Protein AF-A0A227P574-F1 (afdb_monomer)

Mean predicted aligned error: 9.05 Å

Radius of gyration: 17.49 Å; Cα contacts (8 Å, |Δi|>4): 460; chains: 1; bounding box: 47×34×44 Å

Nearest PDB structures (foldseek):
  1nsu-assembly1_B  TM=2.141E-01  e=8.353E-01  Lactococcus lactis
  1ns4-assembly1_B  TM=1.925E-01  e=7.925E-01  Lactococcus lactis
  1nsm-assembly1_B  TM=1.988E-01  e=1.031E+00  Lactococcus lactis
  1nsr-assembly1_B  TM=1.698E-01  e=6.092E-01  Lactococcus lactis
  1nsx-assembly1_B  TM=1.934E-01  e=1.031E+00  Lactococcus lactis

Secondary structure (DSSP, 8-state):
-EEEEEETTEEEEEEEEEEETTEEEEEE-GGGT-SSSS-TTEEEEEEEEEEETTS--EEEEEEEETTTTEEEEEEE-SSEEEEEEEETTEEEEEEEEE--S-SGGGGGS-SSPPPPTTS-SEEEEEPPPEEHHHHHHHHHH--------TTSEEEE-TT-TTEEEEEEEEEEEGGGGGG--SSEEEEEEEETTEEEEEEEEEEEPP-

pLDDT: mean 74.43, std 14.72, range [39.09, 97.0]

Structure (mmCIF, N/CA/C/O backbone):
data_AF-A0A227P574-F1
#
_entry.id   AF-A0A227P574-F1
#
loop_
_atom_site.group_PDB
_atom_site.id
_atom_site.type_symbol
_atom_site.label_atom_id
_atom_site.label_alt_id
_atom_site.label_comp_id
_atom_site.label_asym_id
_atom_site.label_entity_id
_atom_site.label_seq_id
_atom_site.pdbx_PDB_ins_code
_atom_site.Cartn_x
_atom_site.Cartn_y
_atom_site.Cartn_z
_atom_site.occupancy
_atom_site.B_iso_or_equiv
_atom_site.auth_seq_id
_atom_site.auth_comp_id
_atom_site.auth_asym_id
_atom_site.auth_atom_id
_atom_site.pdbx_PDB_model_num
ATOM 1 N N . MET A 1 1 ? -9.849 8.531 3.367 1.00 85.31 1 MET A N 1
ATOM 2 C CA . MET A 1 1 ? -10.012 8.173 4.795 1.00 85.31 1 MET A CA 1
ATOM 3 C C . MET A 1 1 ? -8.631 7.980 5.404 1.00 85.31 1 MET A C 1
ATOM 5 O O . MET A 1 1 ? -7.770 7.461 4.702 1.00 85.31 1 MET A O 1
ATOM 9 N N . LYS A 1 2 ? -8.370 8.451 6.631 1.00 84.88 2 LYS A N 1
ATOM 10 C CA . LYS A 1 2 ? -7.065 8.234 7.282 1.00 84.88 2 LYS A CA 1
ATOM 11 C C . LYS A 1 2 ? -7.094 6.959 8.114 1.00 84.88 2 LYS A C 1
ATOM 13 O O . LYS A 1 2 ? -8.122 6.635 8.704 1.00 84.88 2 LYS A O 1
ATOM 18 N N . ILE A 1 3 ? -5.958 6.279 8.189 1.00 79.94 3 ILE A N 1
ATOM 19 C CA . ILE A 1 3 ? -5.729 5.168 9.109 1.00 79.94 3 ILE A CA 1
ATOM 20 C C . ILE A 1 3 ? -4.866 5.713 10.232 1.00 79.94 3 ILE A C 1
ATOM 22 O O . ILE A 1 3 ? -3.735 6.144 9.998 1.00 79.94 3 ILE A O 1
ATOM 26 N N . LYS A 1 4 ? -5.419 5.750 11.443 1.00 80.25 4 LYS A N 1
ATOM 27 C CA . LYS A 1 4 ? -4.753 6.313 12.611 1.00 80.25 4 LYS A CA 1
ATOM 28 C C . LYS A 1 4 ? -4.577 5.271 13.705 1.00 80.25 4 LYS A C 1
ATOM 30 O O . LYS A 1 4 ? -5.492 4.505 13.995 1.00 80.25 4 LYS A O 1
ATOM 35 N N . VAL A 1 5 ? -3.428 5.311 14.366 1.00 77.81 5 VAL A N 1
ATOM 36 C CA . VAL A 1 5 ? -3.198 4.631 15.641 1.00 77.81 5 VAL A CA 1
ATOM 37 C C . VAL A 1 5 ? -3.517 5.584 16.783 1.00 77.81 5 VAL A C 1
ATOM 39 O O . VAL A 1 5 ? -3.047 6.722 16.780 1.00 77.81 5 VAL A O 1
ATOM 42 N N . LYS A 1 6 ? -4.307 5.119 17.753 1.00 79.81 6 LYS A N 1
ATOM 43 C CA . LYS A 1 6 ? -4.583 5.805 19.018 1.00 79.81 6 LYS A CA 1
ATOM 44 C C . LYS A 1 6 ? -3.763 5.165 20.139 1.00 79.81 6 LYS A C 1
ATOM 46 O O . LYS A 1 6 ? -3.876 3.961 20.363 1.00 79.81 6 LYS A O 1
ATOM 51 N N . TYR A 1 7 ? -2.996 5.981 20.858 1.00 75.94 7 TYR A N 1
ATOM 52 C CA . TYR A 1 7 ? -2.323 5.601 22.103 1.00 75.94 7 TYR A CA 1
ATOM 53 C C . TYR A 1 7 ? -2.578 6.679 23.153 1.00 75.94 7 TYR A C 1
ATOM 55 O O . TYR A 1 7 ? -2.204 7.843 22.961 1.00 75.94 7 TYR A O 1
ATOM 63 N N . LYS A 1 8 ? -3.225 6.306 24.260 1.00 77.12 8 LYS A N 1
ATOM 64 C CA . LYS A 1 8 ? -3.826 7.252 25.211 1.00 77.12 8 LYS A CA 1
ATOM 65 C C . LYS A 1 8 ? -4.690 8.254 24.437 1.00 77.12 8 LYS A C 1
ATOM 67 O O . LYS A 1 8 ? -5.453 7.844 23.577 1.00 77.12 8 LYS A O 1
ATOM 72 N N . GLU A 1 9 ? -4.545 9.559 24.657 1.00 77.81 9 GLU A N 1
ATOM 73 C CA . GLU A 1 9 ? -5.311 10.581 23.920 1.00 77.81 9 GLU A CA 1
ATOM 74 C C . GLU A 1 9 ? -4.633 11.102 22.644 1.00 77.81 9 GLU A C 1
ATOM 76 O O . GLU A 1 9 ? -5.124 12.042 22.020 1.00 77.81 9 GLU A O 1
ATOM 81 N N . LYS A 1 10 ? -3.527 10.484 22.214 1.00 76.12 10 LYS A N 1
ATOM 82 C CA . LYS A 1 10 ? -2.791 10.895 21.012 1.00 76.12 10 LYS A CA 1
ATOM 83 C C . LYS A 1 10 ? -3.135 10.027 19.809 1.00 76.12 10 LYS A C 1
ATOM 85 O O . LYS A 1 10 ? -3.415 8.835 19.947 1.00 76.12 10 LYS A O 1
ATOM 90 N N . TYR A 1 11 ? -3.044 10.628 18.624 1.00 77.75 11 TYR A N 1
ATOM 91 C CA . TYR A 1 11 ? -3.300 9.970 17.347 1.00 77.75 11 TYR A CA 1
ATOM 92 C C . TYR A 1 11 ? -2.109 10.121 16.407 1.00 77.75 11 TYR A C 1
ATOM 94 O O . TYR A 1 11 ? -1.559 11.209 16.270 1.00 77.75 11 TYR A O 1
ATOM 102 N N . LEU A 1 12 ? -1.775 9.044 15.705 1.00 75.94 12 LEU A N 1
ATOM 103 C CA . LEU A 1 12 ? -0.754 9.015 14.666 1.00 75.94 12 LEU A CA 1
ATOM 104 C C . LEU A 1 12 ? -1.352 8.517 13.363 1.00 75.94 12 LEU A C 1
ATOM 106 O O . LEU A 1 12 ? -1.945 7.447 13.345 1.00 75.94 12 LEU A O 1
ATOM 110 N N . THR A 1 13 ? -1.176 9.259 12.274 1.00 78.81 13 THR A N 1
ATOM 111 C CA . THR A 1 13 ? -1.567 8.768 10.947 1.00 78.81 13 THR A CA 1
ATOM 112 C C . THR A 1 13 ? -0.524 7.766 10.457 1.00 78.81 13 THR A C 1
ATOM 114 O O . THR A 1 13 ? 0.644 8.117 10.340 1.00 78.81 13 THR A O 1
ATOM 117 N N . LEU A 1 14 ? -0.949 6.530 10.190 1.00 75.00 14 LEU A N 1
ATOM 118 C CA . LEU A 1 14 ? -0.117 5.497 9.560 1.00 75.00 14 LEU A CA 1
ATOM 119 C C . LEU A 1 14 ? -0.183 5.552 8.041 1.00 75.00 14 LEU A C 1
ATOM 121 O O . LEU A 1 14 ? 0.725 5.101 7.351 1.00 75.00 14 LEU A O 1
ATOM 125 N N . GLY A 1 15 ? -1.307 6.040 7.530 1.00 78.75 15 GLY A N 1
ATOM 126 C CA . GLY A 1 15 ? -1.596 5.961 6.121 1.00 78.75 15 GLY A CA 1
ATOM 127 C C . GLY A 1 15 ? -2.968 6.496 5.761 1.00 78.75 15 GLY A C 1
ATOM 128 O O . GLY A 1 15 ? -3.713 7.037 6.588 1.00 78.75 15 GLY A O 1
ATOM 129 N N . TYR A 1 16 ? -3.299 6.317 4.495 1.00 84.44 16 TYR A N 1
ATOM 130 C CA . TYR A 1 16 ? -4.519 6.789 3.871 1.00 84.44 16 TYR A CA 1
ATOM 131 C C . TYR A 1 16 ? -5.118 5.665 3.042 1.00 84.44 16 TYR A C 1
ATOM 133 O O . TYR A 1 16 ? -4.404 4.855 2.463 1.00 84.44 16 TYR A O 1
ATOM 141 N N . VAL A 1 17 ? -6.440 5.654 2.946 1.00 84.94 17 VAL A N 1
ATOM 142 C CA . VAL A 1 17 ? -7.168 4.786 2.027 1.00 84.94 17 VAL A CA 1
ATOM 143 C C . VAL A 1 17 ? -8.089 5.642 1.165 1.00 84.94 17 VAL A C 1
ATOM 145 O O . VAL A 1 17 ? -8.792 6.534 1.668 1.00 84.94 17 VAL A O 1
ATOM 148 N N . SER A 1 18 ? -8.069 5.387 -0.138 1.00 88.19 18 SER A N 1
ATOM 149 C CA . SER A 1 18 ? -9.018 5.920 -1.110 1.00 88.19 18 SER A CA 1
ATOM 150 C C . SER A 1 18 ? -9.686 4.751 -1.801 1.00 88.19 18 SER A C 1
ATOM 152 O O . SER A 1 18 ? -9.025 3.830 -2.272 1.00 88.19 18 SER A O 1
ATOM 154 N N . ILE A 1 19 ? -11.010 4.792 -1.834 1.00 86.19 19 ILE A N 1
ATOM 155 C CA . ILE A 1 19 ? -11.840 3.744 -2.408 1.00 86.19 19 ILE A CA 1
ATOM 156 C C . ILE A 1 19 ? -12.699 4.410 -3.472 1.00 86.19 19 ILE A C 1
ATOM 158 O O . ILE A 1 19 ? -13.393 5.393 -3.208 1.00 86.19 19 ILE A O 1
ATOM 162 N N . THR A 1 20 ? -12.647 3.867 -4.679 1.00 87.25 20 THR A N 1
ATOM 163 C CA . THR A 1 20 ? -13.501 4.249 -5.803 1.00 87.25 20 THR A CA 1
ATOM 164 C C . THR A 1 20 ? -14.111 2.991 -6.399 1.00 87.25 20 THR A C 1
ATOM 166 O O . THR A 1 20 ? -13.603 1.895 -6.174 1.00 87.25 20 THR A O 1
ATOM 169 N N . LYS A 1 21 ? -15.147 3.135 -7.231 1.00 83.56 21 LYS A N 1
ATOM 170 C CA . LYS A 1 21 ? -15.779 1.999 -7.925 1.00 83.56 21 LYS A CA 1
ATOM 171 C C . LYS A 1 21 ? -14.831 1.143 -8.780 1.00 83.56 21 LYS A C 1
ATOM 173 O O . LYS A 1 21 ? -15.204 0.045 -9.153 1.00 83.56 21 LYS A O 1
ATOM 178 N N . ASN A 1 22 ? -13.645 1.656 -9.116 1.00 88.56 22 ASN A N 1
ATOM 179 C CA . ASN A 1 22 ? -12.708 1.004 -10.031 1.00 88.56 22 ASN A CA 1
ATOM 180 C C . ASN A 1 22 ? -11.369 0.645 -9.376 1.00 88.56 22 ASN A C 1
ATOM 182 O O . ASN A 1 22 ? -10.535 0.015 -10.022 1.00 88.56 22 ASN A O 1
ATOM 186 N N . THR A 1 23 ? -11.093 1.137 -8.169 1.00 90.56 23 THR A N 1
ATOM 187 C CA . THR A 1 23 ? -9.790 0.936 -7.531 1.00 90.56 23 THR A CA 1
ATOM 188 C C . THR A 1 23 ? -9.837 1.218 -6.037 1.00 90.56 23 THR A C 1
ATOM 190 O O . THR A 1 23 ? -10.549 2.128 -5.590 1.00 90.56 23 THR A O 1
ATOM 193 N N . ILE A 1 24 ? -9.026 0.475 -5.292 1.00 88.06 24 ILE A N 1
ATOM 194 C CA . ILE A 1 24 ? -8.638 0.776 -3.917 1.00 88.06 24 ILE A CA 1
ATOM 195 C C . ILE A 1 24 ? -7.164 1.165 -3.933 1.00 88.06 24 ILE A C 1
ATOM 197 O O . ILE A 1 24 ? -6.329 0.433 -4.458 1.00 88.06 24 ILE A O 1
ATOM 201 N N . VAL A 1 25 ? -6.845 2.308 -3.338 1.00 89.00 25 VAL A N 1
ATOM 202 C CA . VAL A 1 25 ? -5.467 2.768 -3.162 1.00 89.00 25 VAL A CA 1
ATOM 203 C C . VAL A 1 25 ? -5.209 2.957 -1.680 1.00 89.00 25 VAL A C 1
ATOM 205 O O . VAL A 1 25 ? -5.976 3.631 -0.984 1.00 89.00 25 VAL A O 1
ATOM 208 N N . VAL A 1 26 ? -4.123 2.361 -1.207 1.00 84.94 26 VAL A N 1
ATOM 209 C CA . VAL A 1 26 ? -3.659 2.469 0.171 1.00 84.94 26 VAL A CA 1
ATOM 210 C C . VAL A 1 26 ? -2.281 3.109 0.160 1.00 84.94 26 VAL A C 1
ATOM 212 O O . VAL A 1 26 ? -1.367 2.608 -0.489 1.00 84.94 26 VAL A O 1
ATOM 215 N N . TRP A 1 27 ? -2.140 4.215 0.881 1.00 83.69 27 TRP A N 1
ATOM 216 C CA . TRP A 1 27 ? -0.867 4.879 1.133 1.00 83.69 27 TRP A CA 1
ATOM 217 C C . TRP A 1 27 ? -0.428 4.555 2.547 1.00 83.69 27 TRP A C 1
ATOM 219 O O . TRP A 1 27 ? -1.204 4.736 3.485 1.00 83.69 27 TRP A O 1
ATOM 229 N N . TYR A 1 28 ? 0.808 4.124 2.709 1.00 77.75 28 TYR A N 1
ATOM 230 C CA . TYR A 1 28 ? 1.459 3.951 3.991 1.00 77.75 28 TYR A CA 1
ATOM 231 C C . TYR A 1 28 ? 2.595 4.956 4.078 1.00 77.75 28 TYR A C 1
ATOM 233 O O . TYR A 1 28 ? 3.451 5.018 3.201 1.00 77.75 28 TYR A O 1
ATOM 241 N N . THR A 1 29 ? 2.583 5.752 5.142 1.00 70.38 29 THR A N 1
ATOM 242 C CA . THR A 1 29 ? 3.577 6.797 5.381 1.00 70.38 29 THR A CA 1
ATOM 243 C C . THR A 1 29 ? 4.536 6.311 6.468 1.00 70.38 29 THR A C 1
ATOM 245 O O . THR A 1 29 ? 4.293 6.554 7.657 1.00 70.38 29 THR A O 1
ATOM 248 N N . PRO A 1 30 ? 5.612 5.590 6.099 1.00 58.38 30 PRO A N 1
ATOM 249 C CA . PRO A 1 30 ? 6.523 4.948 7.041 1.00 58.38 30 PRO A CA 1
ATOM 250 C C . PRO A 1 30 ? 7.329 5.934 7.883 1.00 58.38 30 PRO A C 1
ATOM 252 O O . PRO A 1 30 ? 7.882 5.506 8.893 1.00 58.38 30 PRO A O 1
ATOM 255 N N . GLN A 1 31 ? 7.367 7.226 7.524 1.00 54.72 31 GLN A N 1
ATOM 256 C CA . GLN A 1 31 ? 8.084 8.283 8.256 1.00 54.72 31 GLN A CA 1
ATOM 257 C C . GLN A 1 31 ? 7.790 8.281 9.771 1.00 54.72 31 GLN A C 1
ATOM 259 O O . GLN A 1 31 ? 8.618 8.724 10.561 1.00 54.72 31 GLN A O 1
ATOM 264 N N . ALA A 1 32 ? 6.653 7.723 10.205 1.00 49.19 32 ALA A N 1
ATOM 265 C CA . ALA A 1 32 ? 6.306 7.594 11.616 1.00 49.19 32 ALA A CA 1
ATOM 266 C C . ALA A 1 32 ? 6.654 6.248 12.294 1.00 49.19 32 ALA A C 1
ATOM 268 O O . ALA A 1 32 ? 6.577 6.166 13.522 1.00 49.19 32 ALA A O 1
ATOM 269 N N . ILE A 1 33 ? 7.008 5.187 11.560 1.00 53.03 33 ILE A N 1
ATOM 270 C CA . ILE A 1 33 ? 7.158 3.817 12.104 1.00 53.03 33 ILE A CA 1
ATOM 271 C C . ILE A 1 33 ? 8.445 3.119 11.653 1.00 53.03 33 ILE A C 1
ATOM 273 O O . ILE A 1 33 ? 9.068 2.417 12.450 1.00 53.03 33 ILE A O 1
ATOM 277 N N . VAL A 1 34 ? 8.870 3.305 10.405 1.00 53.91 34 VAL A N 1
ATOM 278 C CA . VAL A 1 34 ? 9.924 2.494 9.788 1.00 53.91 34 VAL A CA 1
ATOM 279 C C . VAL A 1 34 ? 11.214 3.301 9.719 1.00 53.91 34 VAL A C 1
ATOM 281 O O . VAL A 1 34 ? 11.594 3.821 8.681 1.00 53.91 34 VAL A O 1
ATOM 284 N N . GLY A 1 35 ? 11.882 3.425 10.865 1.00 45.19 35 GLY A N 1
ATOM 285 C CA . GLY A 1 35 ? 13.199 4.064 10.946 1.00 45.19 35 GLY A CA 1
ATOM 286 C C . GLY A 1 35 ? 14.383 3.123 10.687 1.00 45.19 35 GLY A C 1
ATOM 287 O O . GLY A 1 35 ? 15.511 3.595 10.671 1.00 45.19 35 GLY A O 1
ATOM 288 N N . SER A 1 36 ? 14.172 1.805 10.553 1.00 43.19 36 SER A N 1
ATOM 289 C CA . SER A 1 36 ? 15.287 0.835 10.601 1.00 43.19 36 SER A CA 1
ATOM 290 C C . SER A 1 36 ? 15.198 -0.393 9.688 1.00 43.19 36 SER A C 1
ATOM 292 O O . SER A 1 36 ? 16.193 -1.102 9.574 1.00 43.19 36 SER A O 1
ATOM 294 N N . LEU A 1 37 ? 14.056 -0.683 9.052 1.00 46.31 37 LEU A N 1
ATOM 295 C CA . LEU A 1 37 ? 13.880 -1.937 8.295 1.00 46.31 37 LEU A CA 1
ATOM 296 C C . LEU A 1 37 ? 14.188 -1.832 6.800 1.00 46.31 37 LEU A C 1
ATOM 298 O O . LEU A 1 37 ? 14.449 -2.850 6.169 1.00 46.31 37 LEU A O 1
ATOM 302 N N . VAL A 1 38 ? 14.198 -0.625 6.235 1.00 50.22 38 VAL A N 1
ATOM 303 C CA . VAL A 1 38 ? 14.492 -0.417 4.813 1.00 50.22 38 VAL A CA 1
ATOM 304 C C . VAL A 1 38 ? 15.894 0.177 4.709 1.00 50.22 38 VAL A C 1
ATOM 306 O O . VAL A 1 38 ? 16.085 1.384 4.712 1.00 50.22 38 VAL A O 1
ATOM 309 N N . ALA A 1 39 ? 16.861 -0.735 4.809 1.00 46.09 39 ALA A N 1
ATOM 310 C CA . ALA A 1 39 ? 18.294 -0.626 4.541 1.00 46.09 39 ALA A CA 1
ATOM 311 C C . ALA A 1 39 ? 18.902 0.781 4.311 1.00 46.09 39 ALA A C 1
ATOM 313 O O . ALA A 1 39 ? 18.742 1.378 3.252 1.00 46.09 39 ALA A O 1
ATOM 314 N N . GLY A 1 40 ? 19.737 1.204 5.269 1.00 46.75 40 GLY A N 1
ATOM 315 C CA . GLY A 1 40 ? 21.052 1.846 5.078 1.00 46.75 40 GLY A CA 1
ATOM 316 C C . GLY A 1 40 ? 21.145 3.231 4.431 1.00 46.75 40 GLY A C 1
ATOM 317 O O . GLY A 1 40 ? 21.753 4.113 5.026 1.00 46.75 40 GLY A O 1
ATOM 318 N N . ASN A 1 41 ? 20.571 3.415 3.242 1.00 50.28 41 ASN A N 1
ATOM 319 C CA . ASN A 1 41 ? 20.900 4.494 2.300 1.00 50.28 41 ASN A CA 1
ATOM 320 C C . ASN A 1 41 ? 19.666 5.104 1.599 1.00 50.28 41 ASN A C 1
ATOM 322 O O . ASN A 1 41 ? 19.813 5.970 0.739 1.00 50.28 41 ASN A O 1
ATOM 326 N N . MET A 1 42 ? 18.451 4.647 1.926 1.00 55.88 42 MET A N 1
ATOM 327 C CA . MET A 1 42 ? 17.211 5.126 1.304 1.00 55.88 42 MET A CA 1
ATOM 328 C C . MET A 1 42 ? 16.622 6.296 2.100 1.00 55.88 42 MET A C 1
ATOM 330 O O . MET A 1 42 ? 16.199 6.125 3.245 1.00 55.88 42 MET A O 1
ATOM 334 N N . LEU A 1 43 ? 16.585 7.483 1.491 1.00 53.84 43 LEU A N 1
ATOM 335 C CA . LEU A 1 43 ? 15.910 8.660 2.046 1.00 53.84 43 LEU A CA 1
ATOM 336 C C . LEU A 1 43 ? 14.470 8.724 1.509 1.00 53.84 43 LEU A C 1
ATOM 338 O O . LEU A 1 43 ? 14.243 8.467 0.328 1.00 53.84 43 LEU A O 1
ATOM 342 N N . ASP A 1 44 ? 13.521 9.042 2.396 1.00 60.41 44 ASP A N 1
ATOM 343 C CA . ASP A 1 44 ? 12.088 9.228 2.121 1.00 60.41 44 ASP A CA 1
ATOM 344 C C . ASP A 1 44 ? 11.396 8.079 1.378 1.00 60.41 44 ASP A C 1
ATOM 346 O O . ASP A 1 44 ? 11.196 8.099 0.166 1.00 60.41 44 ASP A O 1
ATOM 350 N N . LEU A 1 45 ? 10.962 7.083 2.151 1.00 66.31 45 LEU A N 1
ATOM 351 C CA . LEU A 1 45 ? 10.161 5.981 1.641 1.00 66.31 45 LEU A CA 1
ATOM 352 C C . LEU A 1 45 ? 8.670 6.355 1.625 1.00 66.31 45 LEU A C 1
ATOM 354 O O . LEU A 1 45 ? 8.090 6.634 2.673 1.00 66.31 45 LEU A O 1
ATOM 358 N N . ASP A 1 46 ? 8.035 6.302 0.457 1.00 72.44 46 ASP A N 1
ATOM 359 C CA . ASP A 1 46 ? 6.575 6.398 0.311 1.00 72.44 46 ASP A CA 1
ATOM 360 C C . ASP A 1 46 ? 6.050 5.080 -0.252 1.00 72.44 46 ASP A C 1
ATOM 362 O O . ASP A 1 46 ? 6.502 4.666 -1.316 1.00 72.44 46 ASP A O 1
ATOM 366 N N . LEU A 1 47 ? 5.169 4.383 0.471 1.00 79.94 47 LEU A N 1
ATOM 367 C CA . LEU A 1 47 ? 4.715 3.028 0.134 1.00 79.94 47 LEU A CA 1
ATOM 368 C C . LEU A 1 47 ? 3.240 3.063 -0.252 1.00 79.94 47 LEU A C 1
ATOM 370 O O . LEU A 1 47 ? 2.391 3.463 0.541 1.00 79.94 47 LEU A O 1
ATOM 374 N N . HIS A 1 48 ? 2.904 2.561 -1.435 1.00 86.31 48 HIS A N 1
ATOM 375 C CA . HIS A 1 48 ? 1.523 2.444 -1.888 1.00 86.31 48 HIS A CA 1
ATOM 376 C C . HIS A 1 48 ? 1.189 1.030 -2.299 1.00 86.31 48 HIS A C 1
ATOM 378 O O . HIS A 1 48 ? 2.029 0.302 -2.816 1.00 86.31 48 HIS A O 1
ATOM 384 N N . ALA A 1 49 ? -0.079 0.688 -2.169 1.00 87.38 49 ALA A N 1
ATOM 385 C CA . ALA A 1 49 ? -0.640 -0.472 -2.817 1.00 87.38 49 ALA A CA 1
ATOM 386 C C . ALA A 1 49 ? -1.905 -0.059 -3.564 1.00 87.38 49 ALA A C 1
ATOM 388 O O . ALA A 1 49 ? -2.753 0.660 -3.031 1.00 87.38 49 ALA A O 1
ATOM 389 N N . THR A 1 50 ? -2.012 -0.501 -4.810 1.00 89.88 50 THR A N 1
ATOM 390 C CA . THR A 1 50 ? -3.154 -0.236 -5.678 1.00 89.88 50 THR A CA 1
ATOM 391 C C . THR A 1 50 ? -3.789 -1.555 -6.060 1.00 89.88 50 THR A C 1
ATOM 393 O O . THR A 1 50 ? -3.108 -2.448 -6.561 1.00 89.88 50 THR A O 1
ATOM 396 N N . TYR A 1 51 ? -5.100 -1.640 -5.880 1.00 89.50 51 TYR A N 1
ATOM 397 C CA . TYR A 1 51 ? -5.922 -2.769 -6.269 1.00 89.50 51 TYR A CA 1
ATOM 398 C C . TYR A 1 51 ? -6.986 -2.311 -7.274 1.00 89.50 51 TYR A C 1
ATOM 400 O O . TYR A 1 51 ? -8.032 -1.787 -6.874 1.00 89.50 51 TYR A O 1
ATOM 408 N N . PRO A 1 52 ? -6.713 -2.428 -8.581 1.00 89.12 52 PRO A N 1
ATOM 409 C CA . PRO A 1 52 ? -7.643 -2.026 -9.625 1.00 89.12 52 PRO A CA 1
ATOM 410 C C . PRO A 1 52 ? -8.748 -3.065 -9.853 1.00 89.12 52 PRO A C 1
ATOM 412 O O . PRO A 1 52 ? -8.649 -4.220 -9.447 1.00 89.12 52 PRO A O 1
ATOM 415 N N . MET A 1 53 ? -9.794 -2.647 -10.568 1.00 89.06 53 MET A N 1
ATOM 416 C CA . MET A 1 53 ? -10.984 -3.449 -10.872 1.00 89.06 53 MET A CA 1
ATOM 417 C C . MET A 1 53 ? -10.671 -4.826 -11.464 1.00 89.06 53 MET A C 1
ATOM 419 O O . MET A 1 53 ? -11.353 -5.794 -11.161 1.00 89.06 53 MET A O 1
ATOM 423 N N . ASN A 1 54 ? -9.638 -4.914 -12.298 1.00 89.25 54 ASN A N 1
ATOM 424 C CA . ASN A 1 54 ? -9.250 -6.130 -13.010 1.00 89.25 54 ASN A CA 1
ATOM 425 C C . ASN A 1 54 ? -8.332 -7.071 -12.206 1.00 89.25 54 ASN A C 1
ATOM 427 O O . ASN A 1 54 ? -7.910 -8.078 -12.763 1.00 89.25 54 ASN A O 1
ATOM 431 N N . GLY A 1 55 ? -7.972 -6.734 -10.962 1.00 85.69 55 GLY A N 1
ATOM 432 C CA . GLY A 1 55 ? -7.072 -7.549 -10.138 1.00 85.69 55 GLY A CA 1
ATOM 433 C C . GLY A 1 55 ? -5.573 -7.404 -10.452 1.00 85.69 55 GLY A C 1
ATOM 434 O O . GLY A 1 55 ? -4.755 -8.021 -9.771 1.00 85.69 55 GLY A O 1
ATOM 435 N N . ASP A 1 56 ? -5.180 -6.559 -11.421 1.00 88.38 56 ASP A N 1
ATOM 436 C CA . ASP A 1 56 ? -3.768 -6.267 -11.755 1.00 88.38 56 ASP A CA 1
ATOM 437 C C . ASP A 1 56 ? -3.143 -5.300 -10.736 1.00 88.38 56 ASP A C 1
ATOM 439 O O . ASP A 1 56 ? -2.864 -4.126 -11.004 1.00 88.38 56 ASP A O 1
ATOM 443 N N . PHE A 1 57 ? -3.024 -5.777 -9.503 1.00 90.06 57 PHE A N 1
ATOM 444 C CA . PHE A 1 57 ? -2.519 -4.993 -8.391 1.00 90.06 57 PHE A CA 1
ATOM 445 C C . PHE A 1 57 ? -1.046 -4.619 -8.564 1.00 90.06 57 PHE A C 1
ATOM 447 O O . PHE A 1 57 ? -0.278 -5.274 -9.270 1.00 90.06 57 PHE A O 1
ATOM 454 N N . HIS A 1 58 ? -0.621 -3.600 -7.822 1.00 89.38 58 HIS A N 1
ATOM 455 C CA . HIS A 1 58 ? 0.799 -3.386 -7.578 1.00 89.38 58 HIS A CA 1
ATOM 456 C C . HIS A 1 58 ? 1.056 -2.778 -6.209 1.00 89.38 58 HIS A C 1
ATOM 458 O O . HIS A 1 58 ? 0.239 -2.026 -5.676 1.00 89.38 58 HIS A O 1
ATOM 464 N N . TYR A 1 59 ? 2.245 -3.050 -5.693 1.00 87.88 59 TYR A N 1
ATOM 465 C CA . TYR A 1 59 ? 2.830 -2.358 -4.559 1.00 87.88 59 TYR A CA 1
ATOM 466 C C . TYR A 1 59 ? 3.953 -1.464 -5.075 1.00 87.88 59 TYR A C 1
ATOM 468 O O . TYR A 1 59 ? 4.863 -1.938 -5.750 1.00 87.88 59 TYR A O 1
ATOM 476 N N . SER A 1 60 ? 3.865 -0.160 -4.840 1.00 87.69 60 SER A N 1
ATOM 477 C CA . SER A 1 60 ? 4.848 0.809 -5.313 1.00 87.69 60 SER A CA 1
ATOM 478 C C . SER A 1 60 ? 5.565 1.470 -4.163 1.00 87.69 60 SER A C 1
ATOM 480 O O . SER A 1 60 ? 4.937 1.758 -3.146 1.00 87.69 60 SER A O 1
ATOM 482 N N . TYR A 1 61 ? 6.825 1.815 -4.362 1.00 84.69 61 TYR A N 1
ATOM 483 C CA . TYR A 1 61 ? 7.523 2.689 -3.450 1.00 84.69 61 TYR A CA 1
ATOM 484 C C . TYR A 1 61 ? 8.503 3.603 -4.137 1.00 84.69 61 TYR A C 1
ATOM 486 O O . TYR A 1 61 ? 9.106 3.259 -5.156 1.00 84.69 61 TYR A O 1
ATOM 494 N N . LYS A 1 62 ? 8.628 4.786 -3.544 1.00 85.00 62 LYS A N 1
ATOM 495 C CA . LYS A 1 62 ? 9.576 5.800 -3.969 1.00 85.00 62 LYS A CA 1
ATOM 496 C C . LYS A 1 62 ? 10.668 5.956 -2.932 1.00 85.00 62 LYS A C 1
ATOM 498 O O . LYS A 1 62 ? 10.363 5.891 -1.746 1.00 85.00 62 LYS A O 1
ATOM 503 N N . PHE A 1 63 ? 11.904 6.107 -3.389 1.00 81.31 63 PHE A N 1
ATOM 504 C CA . PHE A 1 63 ? 13.064 6.357 -2.538 1.00 81.31 63 PHE A CA 1
ATOM 505 C C . PHE A 1 63 ? 14.163 7.064 -3.331 1.00 81.31 63 PHE A C 1
ATOM 507 O O . PHE A 1 63 ? 14.271 6.879 -4.545 1.00 81.31 63 PHE A O 1
ATOM 514 N N . MET A 1 64 ? 15.002 7.826 -2.636 1.00 83.12 64 MET A N 1
ATOM 515 C CA . MET A 1 64 ? 16.246 8.358 -3.191 1.00 83.12 64 MET A CA 1
ATOM 516 C C . MET A 1 64 ? 17.403 7.423 -2.836 1.00 83.12 64 MET A C 1
ATOM 518 O O . MET A 1 64 ? 17.550 7.035 -1.674 1.00 83.12 64 MET A O 1
ATOM 522 N N . ASN A 1 65 ? 18.217 7.053 -3.823 1.00 82.25 65 ASN A N 1
ATOM 523 C CA . ASN A 1 65 ? 19.428 6.265 -3.603 1.00 82.25 65 ASN A CA 1
ATOM 524 C C . ASN A 1 65 ? 20.633 7.201 -3.435 1.00 82.25 65 ASN A C 1
ATOM 526 O O . ASN A 1 65 ? 20.955 7.973 -4.335 1.00 82.25 65 ASN A O 1
ATOM 530 N N . SER A 1 66 ? 21.312 7.134 -2.288 1.00 79.44 66 SER A N 1
ATOM 531 C CA . SER A 1 66 ? 22.462 7.999 -1.996 1.00 79.44 66 SER A CA 1
ATOM 532 C C . SER A 1 66 ? 23.686 7.742 -2.875 1.00 79.44 66 SER A C 1
ATOM 534 O O . SER A 1 66 ? 24.518 8.636 -3.015 1.00 79.44 66 SER A O 1
ATOM 536 N N . ASP A 1 67 ? 23.826 6.537 -3.433 1.00 85.31 67 ASP A N 1
ATOM 537 C CA . ASP A 1 67 ? 25.038 6.138 -4.157 1.00 85.31 67 ASP A CA 1
ATOM 538 C C . ASP A 1 67 ? 25.102 6.763 -5.556 1.00 85.31 67 ASP A C 1
ATOM 540 O O . ASP A 1 67 ? 26.178 7.126 -6.031 1.00 85.31 67 ASP A O 1
ATOM 544 N N . ASP A 1 68 ? 23.948 6.908 -6.212 1.00 88.44 68 ASP A N 1
ATOM 545 C CA . ASP A 1 68 ? 23.823 7.507 -7.546 1.00 88.44 68 ASP A CA 1
ATOM 546 C C . ASP A 1 68 ? 23.031 8.826 -7.563 1.00 88.44 68 ASP A C 1
ATOM 548 O O . ASP A 1 68 ? 22.979 9.490 -8.599 1.00 88.44 68 ASP A O 1
ATOM 552 N N . ASN A 1 69 ? 22.469 9.237 -6.420 1.00 86.31 69 ASN A N 1
ATOM 553 C CA . ASN A 1 69 ? 21.655 10.440 -6.252 1.00 86.31 69 ASN A CA 1
ATOM 554 C C . ASN A 1 69 ? 20.475 10.510 -7.244 1.00 86.31 69 ASN A C 1
ATOM 556 O O . ASN A 1 69 ? 20.142 11.581 -7.761 1.00 86.31 69 ASN A O 1
ATOM 560 N N . LEU A 1 70 ? 19.861 9.357 -7.532 1.00 90.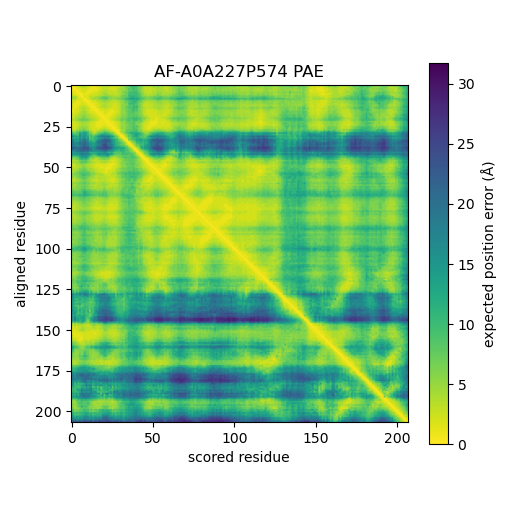81 70 LEU A N 1
ATOM 561 C CA . LEU A 1 70 ? 18.647 9.247 -8.339 1.00 90.81 70 LEU A CA 1
ATOM 562 C C . LEU A 1 70 ? 17.427 8.940 -7.467 1.00 90.81 70 LEU A C 1
ATOM 564 O O . LEU A 1 70 ? 17.510 8.227 -6.463 1.00 90.81 70 LEU A O 1
ATOM 568 N N . ASP A 1 71 ? 16.272 9.428 -7.912 1.00 90.62 71 ASP A N 1
ATOM 569 C CA . ASP A 1 71 ? 14.973 9.040 -7.375 1.00 90.62 71 ASP A CA 1
ATOM 570 C C . ASP A 1 71 ? 14.464 7.799 -8.110 1.00 90.62 71 ASP A C 1
ATOM 572 O O . ASP A 1 71 ? 14.459 7.728 -9.342 1.00 90.62 71 ASP A O 1
ATOM 576 N N . TYR A 1 72 ? 13.982 6.823 -7.358 1.00 89.94 72 TYR A N 1
ATOM 577 C CA . TYR A 1 72 ? 13.464 5.565 -7.872 1.00 89.94 72 TYR A CA 1
ATOM 578 C C . TYR A 1 72 ? 11.964 5.466 -7.587 1.00 89.94 72 TYR A C 1
ATOM 580 O O . TYR A 1 72 ? 11.541 5.684 -6.461 1.00 89.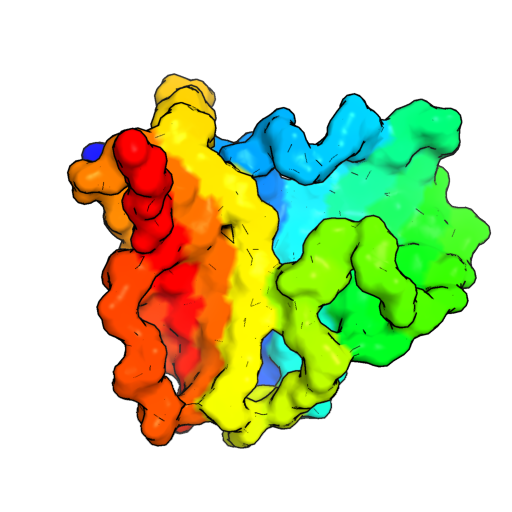94 72 TYR A O 1
ATOM 588 N N . ASP A 1 73 ? 11.155 5.101 -8.587 1.00 91.75 73 ASP A N 1
ATOM 589 C CA . ASP A 1 73 ? 9.772 4.612 -8.434 1.00 91.75 73 ASP A CA 1
ATOM 590 C C . ASP A 1 73 ? 9.760 3.127 -8.805 1.00 91.75 73 ASP A C 1
ATOM 592 O O . ASP A 1 73 ? 9.796 2.765 -9.989 1.00 91.75 73 ASP A O 1
ATOM 596 N N . LYS A 1 74 ? 9.765 2.261 -7.790 1.00 90.38 74 LYS A N 1
ATOM 597 C CA . LYS A 1 74 ? 9.730 0.807 -7.957 1.00 90.38 74 LYS A CA 1
ATOM 598 C C . LYS A 1 74 ? 8.314 0.293 -7.736 1.00 90.38 74 LYS A C 1
ATOM 600 O O . LYS A 1 74 ? 7.686 0.595 -6.731 1.00 90.38 74 LYS A O 1
ATOM 605 N N . LYS A 1 75 ? 7.817 -0.517 -8.671 1.00 91.75 75 LYS A N 1
ATOM 606 C CA . LYS A 1 75 ? 6.489 -1.143 -8.653 1.00 91.75 75 LYS A CA 1
ATOM 607 C C . LYS A 1 75 ? 6.630 -2.649 -8.768 1.00 91.75 75 LYS A C 1
ATOM 609 O O . LYS A 1 75 ? 7.226 -3.135 -9.727 1.00 91.75 75 LYS A O 1
ATOM 614 N N . ILE A 1 76 ? 6.048 -3.361 -7.818 1.00 90.94 76 ILE A N 1
ATOM 615 C CA . ILE A 1 76 ? 6.008 -4.817 -7.747 1.00 90.94 76 ILE A CA 1
ATOM 616 C C . ILE A 1 76 ? 4.586 -5.255 -8.100 1.00 90.94 76 ILE A C 1
ATOM 618 O O . ILE A 1 76 ? 3.633 -4.884 -7.414 1.00 90.94 76 ILE A O 1
ATOM 622 N N . TYR A 1 77 ? 4.456 -6.005 -9.187 1.00 91.25 77 TYR A N 1
ATOM 623 C CA . TYR A 1 77 ? 3.233 -6.688 -9.616 1.00 91.25 77 TYR A CA 1
ATOM 624 C C . TYR A 1 77 ? 3.357 -8.174 -9.264 1.00 91.25 77 TYR A C 1
ATOM 626 O O . TYR A 1 77 ? 4.403 -8.608 -8.789 1.00 91.25 77 TYR A O 1
ATOM 634 N N . HIS A 1 78 ? 2.326 -8.976 -9.527 1.00 88.31 78 HIS A N 1
ATOM 635 C CA . HIS A 1 78 ? 2.402 -10.415 -9.258 1.00 88.31 78 HIS A CA 1
ATOM 636 C C . HIS A 1 78 ? 3.492 -11.127 -10.086 1.00 88.31 78 HIS A C 1
ATOM 638 O O . HIS A 1 78 ? 4.139 -12.033 -9.569 1.00 88.31 78 HIS A O 1
ATOM 644 N N . ASP A 1 79 ? 3.711 -10.709 -11.338 1.00 89.81 79 ASP A N 1
ATOM 645 C CA . ASP A 1 79 ? 4.583 -11.354 -12.335 1.00 89.81 79 ASP A CA 1
ATOM 646 C C . ASP A 1 79 ? 5.905 -10.617 -12.591 1.00 89.81 79 ASP A C 1
ATOM 648 O O . ASP A 1 79 ? 6.847 -11.194 -13.132 1.00 89.81 79 ASP A O 1
ATOM 652 N N . ARG A 1 80 ? 5.979 -9.327 -12.256 1.00 93.19 80 ARG A N 1
ATOM 653 C CA . ARG A 1 80 ? 7.083 -8.465 -12.687 1.00 93.19 80 ARG A CA 1
ATOM 654 C C . ARG A 1 80 ? 7.375 -7.336 -11.719 1.00 93.19 80 ARG A C 1
ATOM 656 O O . ARG A 1 80 ? 6.526 -6.889 -10.949 1.00 93.19 80 ARG A O 1
ATOM 663 N N . ILE A 1 81 ? 8.563 -6.781 -11.884 1.00 93.44 81 ILE A N 1
ATOM 664 C CA . ILE A 1 81 ? 9.015 -5.555 -11.249 1.00 93.44 81 ILE A CA 1
ATOM 665 C C . ILE A 1 81 ? 9.264 -4.513 -12.333 1.00 93.44 81 ILE A C 1
ATOM 667 O O . ILE A 1 81 ? 9.809 -4.794 -13.401 1.00 93.44 81 ILE A O 1
ATOM 671 N N . VAL A 1 82 ? 8.845 -3.284 -12.057 1.00 95.25 82 VAL A N 1
ATOM 672 C CA . VAL A 1 82 ? 9.110 -2.119 -12.897 1.00 95.25 82 VAL A CA 1
ATOM 673 C C . VAL A 1 82 ? 9.805 -1.073 -12.048 1.00 95.25 82 VAL A C 1
ATOM 675 O O . VAL A 1 82 ? 9.260 -0.657 -11.032 1.00 95.25 82 VAL A O 1
ATOM 678 N N . ILE A 1 83 ? 10.974 -0.617 -12.482 1.00 94.00 83 ILE A N 1
ATOM 679 C CA . ILE A 1 83 ? 11.734 0.440 -11.816 1.00 94.00 83 ILE A CA 1
ATOM 680 C C . ILE A 1 83 ? 11.849 1.609 -12.779 1.00 94.00 83 ILE A C 1
ATOM 682 O O . ILE A 1 83 ? 12.318 1.436 -13.902 1.00 94.00 83 ILE A O 1
ATOM 686 N N . VAL A 1 84 ? 11.420 2.789 -12.349 1.00 96.12 84 VAL A N 1
ATOM 687 C CA . VAL A 1 84 ? 11.601 4.038 -13.091 1.00 96.12 84 VAL A CA 1
ATOM 688 C C . VAL A 1 84 ? 12.574 4.918 -12.325 1.00 96.12 84 VAL A C 1
ATOM 690 O O . VAL A 1 84 ? 12.395 5.111 -11.125 1.00 96.12 84 VAL A O 1
ATOM 693 N N . LYS A 1 85 ? 13.592 5.432 -13.010 1.00 95.56 85 LYS A N 1
ATOM 694 C CA . LYS A 1 85 ? 14.617 6.302 -12.428 1.00 95.56 85 LYS A CA 1
ATOM 695 C C . LYS A 1 85 ? 14.393 7.741 -12.860 1.00 95.56 85 LYS A C 1
ATOM 697 O O . LYS A 1 85 ? 14.087 7.983 -14.032 1.00 95.56 85 LYS A O 1
ATOM 702 N N . TYR A 1 86 ? 14.613 8.671 -11.943 1.00 95.50 86 TYR A N 1
ATOM 703 C CA . TYR A 1 86 ? 14.536 10.101 -12.192 1.00 95.50 86 TYR A CA 1
ATOM 704 C C . TYR A 1 86 ? 15.768 10.823 -11.648 1.00 95.50 86 TYR A C 1
ATOM 706 O O . TYR A 1 86 ? 16.348 10.417 -10.644 1.00 95.50 86 TYR A O 1
ATOM 714 N N . LEU A 1 87 ? 16.143 11.919 -12.304 1.00 94.19 87 LEU A N 1
ATOM 715 C CA . LEU A 1 87 ? 17.154 12.864 -11.836 1.00 94.19 87 LEU A CA 1
ATOM 716 C C . LEU A 1 87 ? 16.511 14.247 -11.797 1.00 94.19 87 LEU A C 1
ATOM 718 O O . LEU A 1 87 ? 16.129 14.774 -12.839 1.00 94.19 87 LEU A O 1
ATOM 722 N N . ASN A 1 88 ? 16.382 14.835 -10.606 1.00 90.19 88 ASN A N 1
ATOM 723 C CA . ASN A 1 88 ? 15.715 16.130 -10.415 1.00 90.19 88 ASN A CA 1
ATOM 724 C C . ASN A 1 88 ? 14.290 16.168 -11.009 1.00 90.19 88 ASN A C 1
ATOM 726 O O . ASN A 1 88 ? 13.875 17.169 -11.589 1.00 90.19 88 ASN A O 1
ATOM 730 N N . GLY A 1 89 ? 13.553 15.058 -10.893 1.00 88.25 89 GLY A N 1
ATOM 731 C CA . GLY A 1 89 ? 12.197 14.906 -11.434 1.00 88.25 89 GLY A CA 1
ATOM 732 C C . GLY A 1 89 ? 12.112 14.543 -12.922 1.00 88.25 89 GLY A C 1
ATOM 733 O O . GLY A 1 89 ? 11.032 14.177 -13.383 1.00 88.25 89 GLY A O 1
ATOM 734 N N . GLU A 1 90 ? 13.221 14.572 -13.663 1.00 94.94 90 GLU A N 1
ATOM 735 C CA . GLU A 1 90 ? 13.255 14.197 -15.080 1.00 94.94 90 GLU A CA 1
ATOM 736 C C . GLU A 1 90 ? 13.469 12.695 -15.256 1.00 94.94 90 GLU A C 1
ATOM 738 O O . GLU A 1 90 ? 14.280 12.089 -14.559 1.00 94.94 90 GLU A O 1
ATOM 743 N N . PHE A 1 91 ? 12.751 12.086 -16.203 1.00 96.25 91 PHE A N 1
ATOM 744 C CA . PHE A 1 91 ? 12.877 10.661 -16.511 1.00 96.25 91 PHE A CA 1
ATOM 745 C C . PHE A 1 91 ? 14.277 10.328 -17.040 1.00 96.25 91 PHE A C 1
ATOM 747 O O . PHE A 1 91 ? 14.751 10.946 -17.992 1.00 96.25 91 PHE A O 1
ATOM 754 N N . VAL A 1 92 ? 14.899 9.300 -16.465 1.00 96.75 92 VAL A N 1
ATOM 755 C CA . VAL A 1 92 ? 16.224 8.814 -16.873 1.00 96.75 92 VAL A CA 1
ATOM 756 C C . VAL A 1 92 ? 16.122 7.453 -17.550 1.00 96.75 92 VAL A C 1
ATOM 758 O O . VAL A 1 92 ? 16.644 7.268 -18.646 1.00 96.75 92 VAL A O 1
ATOM 761 N N . ASP A 1 93 ? 15.470 6.489 -16.897 1.00 97.00 93 ASP A N 1
ATOM 762 C CA . ASP A 1 93 ? 15.457 5.098 -17.352 1.00 97.00 93 ASP A CA 1
ATOM 763 C C . ASP A 1 93 ? 14.244 4.323 -16.815 1.00 97.00 93 ASP A C 1
ATOM 765 O O . ASP A 1 93 ? 13.622 4.699 -15.814 1.00 97.00 93 ASP A O 1
ATOM 769 N N . LYS A 1 94 ? 13.917 3.210 -17.480 1.00 96.94 94 LYS A N 1
ATOM 770 C CA . LYS A 1 94 ? 12.900 2.250 -17.061 1.00 96.94 94 LYS A CA 1
ATOM 771 C C . LYS A 1 94 ? 13.391 0.819 -17.228 1.00 96.94 94 LYS A C 1
ATOM 773 O O . LYS A 1 94 ? 13.476 0.300 -18.338 1.00 96.94 94 LYS A O 1
ATOM 778 N N . ILE A 1 95 ? 13.545 0.137 -16.103 1.00 95.75 95 ILE A N 1
ATOM 779 C CA . ILE A 1 95 ? 13.906 -1.276 -16.047 1.00 95.75 95 ILE A CA 1
ATOM 780 C C . ILE A 1 95 ? 12.639 -2.100 -15.810 1.00 95.75 95 ILE A C 1
ATOM 782 O O . ILE A 1 95 ? 11.760 -1.714 -15.034 1.00 95.75 95 ILE A O 1
ATOM 786 N N . ARG A 1 96 ? 12.537 -3.241 -16.496 1.00 95.62 96 ARG A N 1
ATOM 787 C CA . ARG A 1 96 ? 11.534 -4.274 -16.222 1.00 95.62 96 ARG A CA 1
ATOM 788 C C . ARG A 1 96 ? 12.235 -5.610 -16.028 1.00 95.62 96 ARG A C 1
ATOM 790 O O . ARG A 1 96 ? 13.073 -5.966 -16.851 1.00 95.62 96 ARG A O 1
ATOM 797 N N . SER A 1 97 ? 11.866 -6.332 -14.983 1.00 94.25 97 SER A N 1
ATOM 798 C CA . SER A 1 97 ? 12.386 -7.667 -14.687 1.00 94.25 97 SER A CA 1
ATOM 799 C C . SER A 1 97 ? 11.273 -8.571 -14.172 1.00 94.25 97 SER A C 1
ATOM 801 O O . SER A 1 97 ? 10.232 -8.092 -13.718 1.00 94.25 97 SER A O 1
ATOM 803 N N . GLU A 1 98 ? 11.490 -9.879 -14.246 1.00 93.50 98 GLU A N 1
ATOM 804 C CA . GLU A 1 98 ? 10.692 -10.844 -13.489 1.00 93.50 98 GLU A CA 1
ATOM 805 C C . GLU A 1 98 ? 10.994 -10.709 -11.989 1.00 93.50 98 GLU A C 1
ATOM 807 O O . GLU A 1 98 ? 11.984 -10.079 -11.597 1.00 93.50 98 GLU A O 1
ATOM 812 N N . ARG A 1 99 ? 10.115 -11.264 -11.152 1.00 89.75 99 ARG A N 1
ATOM 813 C CA . ARG A 1 99 ? 10.379 -11.410 -9.717 1.00 89.75 99 ARG A CA 1
ATOM 814 C C . ARG A 1 99 ? 11.383 -12.530 -9.501 1.00 89.75 99 ARG A C 1
ATOM 816 O O . ARG A 1 99 ? 11.214 -13.618 -10.047 1.00 89.75 99 ARG A O 1
ATOM 823 N N . ASP A 1 100 ? 12.392 -12.270 -8.685 1.00 87.00 100 ASP A N 1
ATOM 824 C CA . ASP A 1 100 ? 13.411 -13.254 -8.317 1.00 87.00 100 ASP A CA 1
ATOM 825 C C . ASP A 1 100 ? 13.434 -13.543 -6.807 1.00 87.00 100 ASP A C 1
ATOM 827 O O . ASP A 1 100 ? 14.170 -14.424 -6.362 1.00 87.00 100 ASP A O 1
ATOM 831 N N . GLY A 1 101 ? 12.604 -12.846 -6.019 1.00 80.88 101 GLY A N 1
ATOM 832 C CA . GLY A 1 101 ? 12.530 -12.992 -4.568 1.00 80.88 101 GLY A CA 1
ATOM 833 C C . GLY A 1 101 ? 13.733 -12.409 -3.828 1.00 80.88 101 GLY A C 1
ATOM 834 O O . GLY A 1 101 ? 13.911 -12.709 -2.649 1.00 80.88 101 GLY A O 1
ATOM 835 N N . SER A 1 102 ? 14.576 -11.614 -4.493 1.00 79.75 102 SER A N 1
ATOM 836 C CA . SER A 1 102 ? 15.746 -10.992 -3.863 1.00 79.75 102 SER A CA 1
ATOM 837 C C . SER A 1 102 ? 15.388 -9.761 -3.029 1.00 79.75 102 SER A C 1
ATOM 839 O O . SER A 1 102 ? 16.082 -9.460 -2.054 1.00 79.75 102 SER A O 1
ATOM 841 N N . ASP A 1 103 ? 14.306 -9.054 -3.369 1.00 76.75 103 ASP A N 1
ATOM 842 C CA . ASP A 1 103 ? 13.841 -7.904 -2.599 1.00 76.75 103 ASP A CA 1
ATOM 843 C C . ASP A 1 103 ? 12.866 -8.336 -1.497 1.00 76.75 103 ASP A C 1
ATOM 845 O O . ASP A 1 103 ? 11.824 -8.936 -1.757 1.00 76.75 103 ASP A O 1
ATOM 849 N N . PHE A 1 104 ? 13.159 -7.961 -0.249 1.00 73.06 104 PHE A N 1
ATOM 850 C CA . PHE A 1 104 ? 12.282 -8.222 0.895 1.00 73.06 104 PHE A CA 1
ATOM 851 C C . PHE A 1 104 ? 10.837 -7.738 0.671 1.00 73.06 104 PHE A C 1
ATOM 853 O O . PHE A 1 104 ? 9.891 -8.379 1.135 1.00 73.06 104 PHE A O 1
ATOM 860 N N . LEU A 1 105 ? 10.648 -6.631 -0.053 1.00 77.00 105 LEU A N 1
ATOM 861 C CA . LEU A 1 105 ? 9.329 -6.077 -0.355 1.00 77.00 105 LEU A CA 1
ATOM 862 C C . LEU A 1 105 ? 8.528 -6.947 -1.334 1.00 77.00 105 LEU A C 1
ATOM 864 O O . LEU A 1 105 ? 7.300 -6.861 -1.347 1.00 77.00 105 LEU A O 1
ATOM 868 N N . GLU A 1 106 ? 9.172 -7.838 -2.093 1.00 81.06 106 GLU A N 1
ATOM 869 C CA . GLU A 1 106 ? 8.467 -8.837 -2.906 1.00 81.06 106 GLU A CA 1
ATOM 870 C C . GLU A 1 106 ? 7.704 -9.841 -2.045 1.00 81.06 106 GLU A C 1
ATOM 872 O O . GLU A 1 106 ? 6.674 -10.336 -2.484 1.00 81.06 106 GLU A O 1
ATOM 877 N N . HIS A 1 107 ? 8.139 -10.114 -0.814 1.00 77.31 107 HIS A N 1
ATOM 878 C CA . HIS A 1 107 ? 7.420 -11.012 0.100 1.00 77.31 107 HIS A CA 1
ATOM 879 C C . HIS A 1 107 ? 6.188 -10.366 0.745 1.00 77.31 107 HIS A C 1
ATOM 881 O O . HIS A 1 107 ? 5.480 -11.003 1.526 1.00 77.31 107 HIS A O 1
ATOM 887 N N . MET A 1 108 ? 5.947 -9.084 0.467 1.00 75.81 108 MET A N 1
ATOM 888 C CA . MET A 1 108 ? 4.850 -8.312 1.050 1.00 75.81 108 MET A CA 1
ATOM 889 C C . MET A 1 108 ? 3.626 -8.226 0.137 1.00 75.81 108 MET A C 1
ATOM 891 O O . MET A 1 108 ? 2.576 -7.724 0.552 1.00 75.81 108 MET A O 1
ATOM 895 N N . VAL A 1 109 ? 3.756 -8.730 -1.092 1.00 79.94 109 VAL A N 1
ATOM 896 C CA . VAL A 1 109 ? 2.695 -8.775 -2.095 1.00 79.94 109 VAL A CA 1
ATOM 897 C C . VAL A 1 109 ? 2.280 -10.212 -2.404 1.00 79.94 109 VAL A C 1
ATOM 899 O O . VAL A 1 109 ? 3.079 -11.127 -2.217 1.00 79.94 109 VAL A O 1
ATOM 902 N N . PRO A 1 110 ? 1.055 -10.436 -2.906 1.00 82.25 110 PRO A N 1
ATOM 903 C CA . PRO A 1 110 ? 0.638 -11.754 -3.367 1.00 82.25 110 PRO A CA 1
ATOM 904 C C . PRO A 1 110 ? 1.559 -12.337 -4.455 1.00 82.25 110 PRO A C 1
ATOM 906 O O . PRO A 1 110 ? 2.012 -11.640 -5.365 1.00 82.25 110 PRO A O 1
ATOM 909 N N . ASP A 1 111 ? 1.789 -13.648 -4.397 1.00 82.94 111 ASP A N 1
ATOM 910 C CA . ASP A 1 111 ? 2.562 -14.392 -5.408 1.00 82.94 111 ASP A CA 1
ATOM 911 C C . ASP A 1 111 ? 1.724 -14.805 -6.624 1.00 82.94 111 ASP A C 1
ATOM 913 O O . ASP A 1 111 ? 2.236 -15.302 -7.623 1.00 82.94 111 ASP A O 1
ATOM 917 N N . THR A 1 112 ? 0.414 -14.593 -6.545 1.00 84.81 112 THR A N 1
ATOM 918 C CA . THR A 1 112 ? -0.546 -14.899 -7.605 1.00 84.81 112 THR A CA 1
ATOM 919 C C . THR A 1 112 ? -1.311 -13.639 -7.973 1.00 84.81 112 THR A C 1
ATOM 921 O O . THR A 1 112 ? -1.380 -12.691 -7.189 1.00 84.81 112 THR A O 1
ATOM 924 N N . MET A 1 113 ? -1.857 -13.610 -9.189 1.00 86.00 113 MET A N 1
ATOM 925 C CA . MET A 1 113 ? -2.741 -12.528 -9.605 1.00 86.00 113 MET A CA 1
ATOM 926 C C . MET A 1 113 ? -3.942 -12.475 -8.656 1.00 86.00 113 MET A C 1
ATOM 928 O O . MET A 1 113 ? -4.523 -13.510 -8.338 1.00 86.00 113 MET A O 1
ATOM 93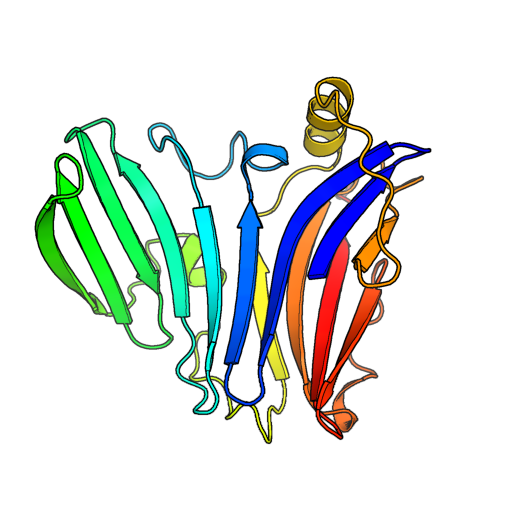2 N N . CYS A 1 114 ? -4.292 -11.275 -8.196 1.00 86.06 114 CYS A N 1
ATOM 933 C CA . CYS A 1 114 ? -5.481 -11.104 -7.377 1.00 86.06 114 CYS A CA 1
ATOM 934 C C . CYS A 1 114 ? -6.738 -11.241 -8.237 1.00 86.06 114 CYS A C 1
ATOM 936 O O . CYS A 1 114 ? -6.747 -10.881 -9.415 1.00 86.06 114 CYS A O 1
ATOM 938 N N . ASP A 1 115 ? -7.825 -11.674 -7.615 1.00 88.56 115 ASP A N 1
ATOM 939 C CA . ASP A 1 115 ? -9.143 -11.645 -8.240 1.00 88.56 115 ASP A CA 1
ATOM 940 C C . ASP A 1 115 ? -9.587 -10.212 -8.609 1.00 88.56 115 ASP A C 1
ATOM 942 O O . ASP A 1 115 ? -9.139 -9.230 -8.010 1.00 88.56 115 ASP A O 1
ATOM 946 N N . PRO A 1 116 ? -10.525 -10.042 -9.546 1.00 89.00 116 PRO A N 1
ATOM 947 C CA . PRO A 1 116 ? -11.180 -8.760 -9.787 1.00 89.00 116 PRO A CA 1
ATOM 948 C C . PRO A 1 116 ? -11.846 -8.160 -8.534 1.00 89.00 116 PRO A C 1
ATOM 950 O O . PRO A 1 116 ? -12.320 -8.869 -7.646 1.00 89.00 116 PRO A O 1
ATOM 953 N N . LEU A 1 117 ? -11.906 -6.827 -8.461 1.00 85.69 117 LEU A N 1
ATOM 954 C CA . LEU A 1 117 ? -12.427 -6.098 -7.292 1.00 85.69 117 LEU A CA 1
ATOM 955 C C . LEU A 1 117 ? -13.931 -6.269 -7.072 1.00 85.69 117 LEU A C 1
ATOM 957 O O . LEU A 1 117 ? -14.405 -6.099 -5.952 1.00 85.69 117 LEU A O 1
ATOM 961 N N . ASP A 1 118 ? -14.690 -6.576 -8.113 1.00 85.38 118 ASP A N 1
ATOM 962 C CA . ASP A 1 118 ? -16.123 -6.850 -8.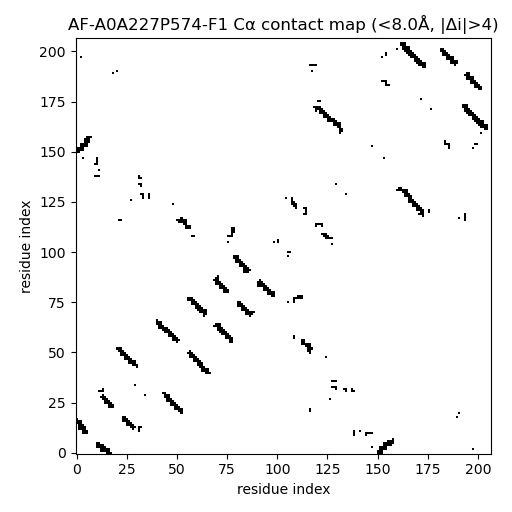019 1.00 85.38 118 ASP A CA 1
ATOM 963 C C . ASP A 1 118 ? -16.436 -8.255 -7.490 1.00 85.38 118 ASP A C 1
ATOM 965 O O . ASP A 1 118 ? -17.552 -8.490 -7.022 1.00 85.38 118 ASP A O 1
ATOM 969 N N . ASN A 1 119 ? -15.462 -9.168 -7.495 1.00 85.81 119 ASN A N 1
ATOM 970 C CA . ASN A 1 119 ? -15.613 -10.506 -6.933 1.00 85.81 119 ASN A CA 1
ATOM 971 C C . ASN A 1 119 ? -14.311 -11.066 -6.316 1.00 85.81 119 ASN A C 1
ATOM 973 O O . ASN A 1 119 ? -13.821 -12.104 -6.763 1.00 85.81 119 ASN A O 1
ATOM 977 N N . PRO A 1 120 ? -13.744 -10.418 -5.283 1.00 82.12 120 PRO A N 1
ATOM 978 C CA . PRO A 1 120 ? -12.501 -10.870 -4.683 1.00 82.12 120 PRO A CA 1
ATOM 979 C C . PRO A 1 120 ? -12.747 -12.061 -3.756 1.00 82.12 120 PRO A C 1
ATOM 981 O O . PRO A 1 120 ? -13.553 -11.946 -2.827 1.00 82.12 120 PRO A O 1
ATOM 984 N N . GLU A 1 121 ? -12.038 -13.184 -3.923 1.00 79.94 121 GLU A N 1
ATOM 985 C CA . GLU A 1 121 ? -12.093 -14.244 -2.914 1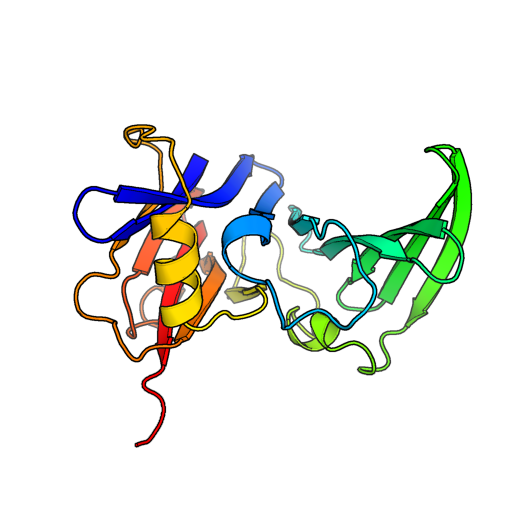.00 79.94 121 GLU A CA 1
ATOM 986 C C . GLU A 1 121 ? -11.433 -13.767 -1.622 1.00 79.94 121 GLU A C 1
ATOM 988 O O . GLU A 1 121 ? -12.098 -13.622 -0.595 1.00 79.94 121 GLU A O 1
ATOM 993 N N . PHE A 1 122 ? -10.128 -13.513 -1.669 1.00 80.25 122 PHE A N 1
ATOM 994 C CA . PHE A 1 122 ? -9.359 -12.956 -0.564 1.00 80.25 122 PHE A CA 1
ATOM 995 C C . PHE A 1 122 ? -7.989 -12.501 -1.066 1.00 80.25 122 PHE A C 1
ATOM 997 O O . PHE A 1 122 ? -7.202 -13.315 -1.538 1.00 80.25 122 PHE A O 1
ATOM 1004 N N . ASN A 1 123 ? -7.674 -11.221 -0.893 1.00 80.06 123 ASN A N 1
ATOM 1005 C CA . ASN A 1 123 ? -6.381 -10.649 -1.253 1.00 80.06 123 ASN A CA 1
ATOM 1006 C C . ASN A 1 123 ? -5.842 -9.832 -0.086 1.00 80.06 123 ASN A C 1
ATOM 1008 O O . ASN A 1 123 ? -6.603 -9.154 0.602 1.00 80.06 123 ASN A O 1
ATOM 1012 N N . MET A 1 124 ? -4.537 -9.901 0.164 1.00 76.94 124 MET A N 1
ATOM 1013 C CA . MET A 1 124 ? -3.918 -9.242 1.310 1.00 76.94 124 MET A CA 1
ATOM 1014 C C . MET A 1 124 ? -2.608 -8.585 0.916 1.00 76.94 124 MET A C 1
ATOM 1016 O O . MET A 1 124 ? -1.781 -9.170 0.225 1.00 76.94 124 MET A O 1
ATOM 1020 N N . PHE A 1 125 ? -2.427 -7.381 1.432 1.00 74.94 125 PHE A N 1
ATOM 1021 C CA . PHE A 1 125 ? -1.218 -6.594 1.302 1.00 74.94 125 PHE A CA 1
ATOM 1022 C C . PHE A 1 125 ? -0.743 -6.269 2.703 1.00 74.94 125 PHE A C 1
ATOM 1024 O O . PHE A 1 125 ? -1.504 -5.772 3.541 1.00 74.94 125 PHE A O 1
ATOM 1031 N N . VAL A 1 126 ? 0.518 -6.570 2.965 1.00 71.81 126 VAL A N 1
ATOM 1032 C CA . VAL A 1 126 ? 1.139 -6.311 4.260 1.00 71.81 126 VAL A CA 1
ATOM 1033 C C . VAL A 1 126 ? 2.161 -5.204 4.059 1.00 71.81 126 VAL A C 1
ATOM 1035 O O . VAL A 1 126 ? 2.823 -5.157 3.029 1.00 71.81 126 VAL A O 1
ATOM 1038 N N . TYR A 1 127 ? 2.291 -4.302 5.025 1.00 71.81 127 TYR A N 1
ATOM 1039 C CA . TYR A 1 127 ? 3.316 -3.259 5.007 1.00 71.81 127 TYR A CA 1
ATOM 1040 C C . TYR A 1 127 ? 4.473 -3.611 5.948 1.00 71.81 127 TYR A C 1
ATOM 1042 O O . TYR A 1 127 ? 4.260 -4.346 6.921 1.00 71.81 127 TYR A O 1
ATOM 1050 N N . PRO A 1 128 ? 5.699 -3.112 5.677 1.00 61.25 128 PRO A N 1
ATOM 1051 C CA . PRO A 1 128 ? 6.860 -3.316 6.533 1.00 61.25 128 PRO A CA 1
ATOM 1052 C C . PRO A 1 128 ? 6.541 -3.021 7.996 1.00 61.25 128 PRO A C 1
ATOM 1054 O O . PRO A 1 128 ? 5.929 -2.004 8.331 1.00 61.25 128 PRO A O 1
ATOM 1057 N N . GLN A 1 129 ? 6.955 -3.952 8.850 1.00 62.50 129 GLN A N 1
ATOM 1058 C CA . GLN A 1 129 ? 6.605 -3.984 10.265 1.00 62.50 129 GLN A CA 1
ATOM 1059 C C . GLN A 1 129 ? 7.338 -2.879 11.035 1.00 62.50 129 GLN A C 1
ATOM 1061 O O . GLN A 1 129 ? 8.341 -2.339 10.583 1.00 62.50 129 GLN A O 1
ATOM 1066 N N . GLY A 1 130 ? 6.866 -2.558 12.234 1.00 55.16 130 GLY A N 1
ATOM 1067 C CA . GLY A 1 130 ? 7.630 -1.767 13.194 1.00 55.16 130 GLY A CA 1
ATOM 1068 C C . GLY A 1 130 ? 7.320 -2.221 14.611 1.00 55.16 130 GLY A C 1
ATOM 1069 O O . GLY A 1 130 ? 6.173 -2.544 14.933 1.00 55.16 130 GLY A O 1
ATOM 1070 N N . ALA A 1 131 ? 8.332 -2.265 15.477 1.00 56.41 131 ALA A N 1
ATOM 1071 C CA . ALA A 1 131 ? 8.101 -2.525 16.893 1.00 56.41 131 ALA A CA 1
ATOM 1072 C C . ALA A 1 131 ? 7.252 -1.388 17.490 1.00 56.41 131 ALA A C 1
ATOM 1074 O O . ALA A 1 131 ? 7.535 -0.210 17.254 1.00 56.41 131 ALA A O 1
ATOM 1075 N N . ILE A 1 132 ? 6.239 -1.704 18.305 1.00 56.62 132 ILE A N 1
ATOM 1076 C CA . ILE A 1 132 ? 5.387 -0.681 18.947 1.00 56.62 132 ILE A CA 1
ATOM 1077 C C . ILE A 1 132 ? 6.210 0.249 19.850 1.00 56.62 132 ILE A C 1
ATOM 1079 O O . ILE A 1 132 ? 5.875 1.422 20.015 1.00 56.62 132 ILE A O 1
ATOM 1083 N N . SER A 1 133 ? 7.340 -0.223 20.376 1.00 55.97 133 SER A N 1
ATOM 1084 C CA . SER A 1 133 ? 8.321 0.606 21.085 1.00 55.97 133 SER A CA 1
ATOM 1085 C C . SER A 1 133 ? 8.861 1.768 20.233 1.00 55.97 133 SER A C 1
ATOM 1087 O O . SER A 1 133 ? 9.018 2.875 20.752 1.00 55.97 133 SER A O 1
ATOM 1089 N N . MET A 1 134 ? 9.063 1.572 18.925 1.00 58.56 134 MET A N 1
ATOM 1090 C CA . MET A 1 134 ? 9.442 2.642 17.992 1.00 58.56 134 MET A CA 1
ATOM 1091 C C . MET A 1 134 ? 8.273 3.590 17.714 1.00 58.56 134 MET A C 1
ATOM 1093 O O . MET A 1 134 ? 8.457 4.806 17.733 1.00 58.56 134 MET A O 1
ATOM 1097 N N . VAL A 1 135 ? 7.058 3.051 17.566 1.00 56.97 135 VAL A N 1
ATOM 1098 C CA . VAL A 1 135 ? 5.827 3.850 17.413 1.00 56.97 135 VAL A CA 1
ATOM 1099 C C . VAL A 1 135 ? 5.640 4.792 18.608 1.00 56.97 135 VAL A C 1
ATOM 1101 O O . VAL A 1 135 ? 5.363 5.973 18.424 1.00 56.97 135 VAL A O 1
ATOM 1104 N N . LYS A 1 136 ? 5.870 4.315 19.840 1.00 58.50 136 LYS A N 1
ATOM 1105 C CA . LYS A 1 136 ? 5.823 5.133 21.068 1.00 58.50 136 LYS A CA 1
ATOM 1106 C C . LYS A 1 136 ? 6.872 6.242 21.089 1.00 58.50 136 LYS A C 1
ATOM 1108 O 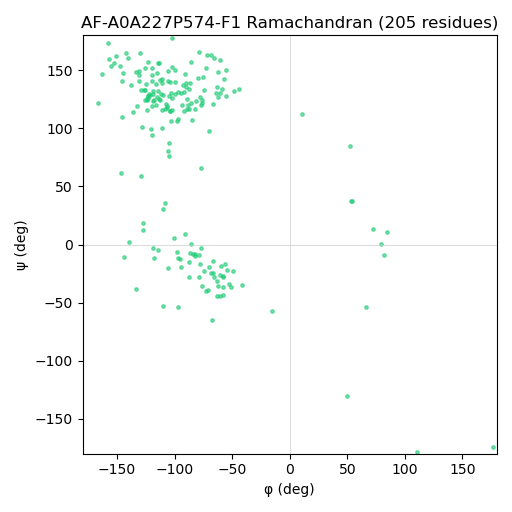O . LYS A 1 136 ? 6.557 7.366 21.480 1.00 58.50 136 LYS A O 1
ATOM 1113 N N . LYS A 1 137 ? 8.112 5.932 20.692 1.00 59.97 137 LYS A N 1
ATOM 1114 C CA . LYS A 1 137 ? 9.201 6.916 20.630 1.00 59.97 137 LYS A CA 1
ATOM 1115 C C . LYS A 1 137 ? 8.843 8.040 19.657 1.00 59.97 137 LYS A C 1
ATOM 1117 O O . LYS A 1 137 ? 8.935 9.206 20.024 1.00 59.97 137 LYS A O 1
ATOM 1122 N N . ASN A 1 138 ? 8.310 7.699 18.489 1.00 56.44 138 ASN A N 1
ATOM 1123 C CA . ASN A 1 138 ? 7.900 8.681 17.488 1.00 56.44 138 ASN A CA 1
ATOM 1124 C C . ASN A 1 138 ? 6.639 9.455 17.916 1.00 56.44 138 ASN A C 1
ATOM 1126 O O . ASN A 1 138 ? 6.610 10.673 17.806 1.00 56.44 138 ASN A O 1
ATOM 1130 N N . LEU A 1 139 ? 5.649 8.809 18.540 1.00 56.66 139 LEU A N 1
ATOM 1131 C CA . LEU A 1 139 ? 4.472 9.464 19.144 1.00 56.66 139 LEU A CA 1
ATOM 1132 C C . LEU A 1 139 ? 4.820 10.508 20.220 1.00 56.66 139 LEU A C 1
ATOM 1134 O O . LEU A 1 139 ? 4.044 11.434 20.467 1.00 56.66 139 LEU A O 1
ATOM 1138 N N . SER A 1 140 ? 5.964 10.357 20.892 1.00 52.53 140 SER A N 1
ATOM 1139 C CA . SER A 1 140 ? 6.463 11.346 21.854 1.00 52.53 140 SER A CA 1
ATOM 1140 C C . SER A 1 140 ? 7.027 12.604 21.181 1.00 52.53 140 SER A C 1
ATOM 1142 O O . SER A 1 140 ? 7.026 13.667 21.796 1.00 52.53 140 SER A O 1
ATOM 1144 N N . MET A 1 141 ? 7.435 12.488 19.912 1.00 50.44 141 MET A N 1
ATOM 1145 C CA . MET A 1 141 ? 8.021 13.552 19.088 1.00 50.44 141 MET A CA 1
ATOM 1146 C C . MET A 1 141 ? 6.998 14.236 18.169 1.00 50.44 141 MET A C 1
ATOM 1148 O O . MET A 1 141 ? 7.291 15.281 17.597 1.00 50.44 141 MET A O 1
ATOM 1152 N N . ILE A 1 142 ? 5.800 13.664 18.026 1.00 54.62 142 ILE A N 1
ATOM 1153 C CA . ILE A 1 142 ? 4.743 14.189 17.158 1.00 54.62 142 ILE A CA 1
ATOM 1154 C C . ILE A 1 142 ? 3.901 15.198 17.938 1.00 54.62 142 ILE A C 1
ATOM 1156 O O . ILE A 1 142 ? 3.257 14.877 18.940 1.00 54.62 142 ILE A O 1
ATOM 1160 N N . THR A 1 143 ? 3.951 16.437 17.463 1.00 45.91 143 THR A N 1
ATOM 1161 C CA . THR A 1 143 ? 3.347 17.632 18.061 1.00 45.91 143 THR A CA 1
ATOM 1162 C C . THR A 1 143 ? 1.899 17.873 17.635 1.00 45.91 143 THR A C 1
ATOM 1164 O O . THR A 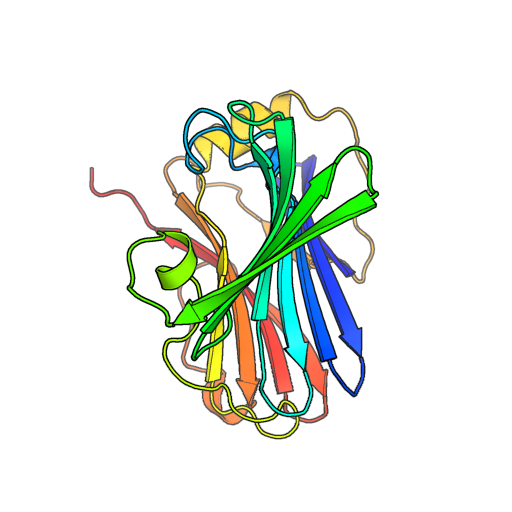1 143 ? 1.209 18.645 18.296 1.00 45.91 143 THR A O 1
ATOM 1167 N N . GLU A 1 144 ? 1.402 17.223 16.579 1.00 51.47 144 GLU A N 1
ATOM 1168 C CA . GLU A 1 144 ? 0.081 17.542 16.027 1.00 51.47 144 GLU A CA 1
ATOM 1169 C C . GLU A 1 144 ? -1.047 16.618 16.503 1.00 51.47 144 GLU A C 1
ATOM 1171 O O . GLU A 1 144 ? -1.243 15.494 16.032 1.00 51.47 144 GLU A O 1
ATOM 1176 N N . GLU A 1 145 ? -1.879 17.171 17.383 1.00 57.56 145 GLU A N 1
ATOM 1177 C CA . GLU A 1 145 ? -3.257 16.746 17.596 1.00 57.56 145 GLU A CA 1
ATOM 1178 C C . GLU A 1 145 ? -4.116 17.131 16.381 1.00 57.56 145 GLU A C 1
ATOM 1180 O O . GLU A 1 145 ? -4.629 18.243 16.285 1.00 57.56 145 GLU A O 1
ATOM 1185 N N . SER A 1 146 ? -4.360 16.197 15.460 1.00 62.56 146 SER A N 1
ATOM 1186 C CA . SER A 1 146 ? -5.545 16.307 14.601 1.00 62.56 146 SER A CA 1
ATOM 1187 C C . SER A 1 146 ? -6.604 15.339 15.104 1.00 62.56 146 SER A C 1
ATOM 1189 O O . SER A 1 146 ? -6.486 14.119 14.926 1.00 62.56 146 SER A O 1
ATOM 1191 N N . LYS A 1 147 ? -7.649 15.889 15.742 1.00 73.88 147 LYS A N 1
ATOM 1192 C CA . LYS A 1 147 ? -8.848 15.129 16.119 1.00 73.88 147 LYS A CA 1
ATOM 1193 C C . LYS A 1 147 ? -9.274 14.234 14.941 1.00 73.88 147 LYS A C 1
ATOM 1195 O O . LYS A 1 147 ? -9.232 14.685 13.789 1.00 73.88 147 LYS A O 1
ATOM 1200 N N . PRO A 1 148 ? -9.592 12.953 15.181 1.00 82.69 148 PRO A N 1
ATOM 1201 C CA . PRO A 1 148 ? -10.047 12.065 14.120 1.00 82.69 148 PRO A CA 1
ATOM 1202 C C . PRO A 1 148 ? -11.358 12.575 13.520 1.00 82.69 148 PRO A C 1
ATOM 1204 O O . PRO A 1 148 ? -12.164 13.194 14.213 1.00 82.69 148 PRO A O 1
ATOM 1207 N N . LYS A 1 149 ? -11.557 12.323 12.227 1.00 84.88 149 LYS A N 1
ATOM 1208 C CA . LYS A 1 149 ? -12.865 12.481 11.580 1.00 84.88 149 LYS A CA 1
ATOM 1209 C C . LYS A 1 149 ? -13.671 11.195 11.762 1.00 84.88 149 LYS A C 1
ATOM 1211 O O . LYS A 1 149 ? -13.078 10.127 11.868 1.00 84.88 149 LYS A O 1
ATOM 1216 N N . ASP A 1 150 ? -14.997 11.274 11.686 1.00 82.38 150 ASP A N 1
ATOM 1217 C CA . ASP A 1 150 ? -15.879 10.093 11.776 1.00 82.38 150 ASP A CA 1
ATOM 1218 C C . ASP A 1 150 ? -15.579 9.039 10.702 1.00 82.38 150 ASP A C 1
ATOM 1220 O O . ASP A 1 150 ? -15.778 7.846 10.903 1.00 82.38 150 ASP A O 1
ATOM 1224 N N . SER A 1 151 ? -15.061 9.485 9.556 1.00 80.88 151 SER A N 1
ATOM 1225 C CA . SER A 1 151 ? -14.645 8.617 8.460 1.00 80.88 151 SER A CA 1
ATOM 1226 C C . SER A 1 151 ? -13.285 7.953 8.668 1.00 80.88 151 SER A C 1
ATOM 1228 O O . SER A 1 151 ? -12.890 7.184 7.804 1.00 80.88 151 SER A O 1
ATOM 1230 N N . ASP A 1 152 ? -12.503 8.325 9.685 1.00 81.81 152 ASP A N 1
ATOM 1231 C CA . ASP A 1 152 ? -11.157 7.780 9.893 1.00 81.81 152 ASP A CA 1
ATOM 1232 C C . ASP A 1 152 ? -11.217 6.394 10.552 1.00 81.81 152 ASP A C 1
ATOM 1234 O O . ASP A 1 152 ? -12.022 6.140 11.449 1.00 81.81 152 ASP A O 1
ATOM 1238 N N . ILE A 1 153 ? -10.308 5.500 10.157 1.00 80.06 153 ILE A N 1
ATOM 1239 C CA . ILE A 1 153 ? -10.099 4.234 10.861 1.00 80.06 153 ILE A CA 1
ATOM 1240 C C . ILE A 1 153 ? -9.213 4.497 12.066 1.00 80.06 153 ILE A C 1
ATOM 1242 O O . ILE A 1 153 ? -8.083 4.961 11.914 1.00 80.06 153 ILE A O 1
ATOM 1246 N N . ILE A 1 154 ? -9.702 4.138 13.252 1.00 80.25 154 ILE A N 1
ATOM 1247 C CA . ILE A 1 154 ? -8.951 4.253 14.501 1.00 80.25 154 ILE A CA 1
ATOM 1248 C C . ILE A 1 154 ? -8.607 2.862 15.023 1.00 80.25 154 ILE A C 1
ATOM 1250 O O . ILE A 1 154 ? -9.500 2.096 15.394 1.00 80.25 154 ILE A O 1
ATOM 1254 N N . LEU A 1 155 ? -7.310 2.574 15.071 1.00 76.56 155 LEU A N 1
ATOM 1255 C CA . LEU A 1 155 ? -6.727 1.363 15.639 1.00 76.56 155 LEU A CA 1
ATOM 1256 C C . LEU A 1 155 ? -6.156 1.717 17.016 1.00 76.56 155 LEU A C 1
ATOM 1258 O O . LEU A 1 155 ? -5.264 2.560 17.115 1.00 76.56 155 LEU A O 1
ATOM 1262 N N . LYS A 1 156 ? -6.684 1.143 18.092 1.00 77.94 156 LYS A N 1
ATOM 1263 C CA . LYS A 1 156 ? -6.226 1.426 19.457 1.00 77.94 156 LYS A CA 1
ATOM 1264 C C . LYS A 1 156 ? -5.112 0.461 19.833 1.00 77.94 156 LYS A C 1
ATOM 1266 O O . LYS A 1 156 ? -5.181 -0.727 19.525 1.00 77.94 156 LYS A O 1
ATOM 1271 N N . VAL A 1 157 ? -4.089 0.979 20.509 1.00 73.81 157 VAL A N 1
ATOM 1272 C CA . VAL A 1 157 ? -2.920 0.180 20.916 1.00 73.81 157 VAL A CA 1
ATOM 1273 C C . VAL A 1 157 ? -2.581 0.277 22.405 1.00 73.81 157 VAL A C 1
ATOM 1275 O O . VAL A 1 157 ? -1.467 -0.046 22.815 1.00 73.81 157 VAL A O 1
ATOM 1278 N N . ASP A 1 158 ? -3.530 0.723 23.225 1.00 73.38 158 ASP A N 1
ATOM 1279 C CA . ASP A 1 158 ? -3.379 0.752 24.682 1.00 73.38 158 ASP A CA 1
ATOM 1280 C C . ASP A 1 158 ? -3.208 -0.681 25.229 1.00 73.38 158 ASP A C 1
ATOM 1282 O O . ASP A 1 158 ? -4.025 -1.552 24.933 1.00 73.38 158 ASP A O 1
ATOM 1286 N N . GLY A 1 159 ? -2.153 -0.944 26.014 1.00 69.94 159 GLY A N 1
ATOM 1287 C CA . GLY A 1 159 ? -1.887 -2.277 26.579 1.00 69.94 159 GLY A CA 1
ATOM 1288 C C . GLY A 1 159 ? -1.125 -3.250 25.663 1.00 69.94 159 GLY A C 1
ATOM 1289 O O . GLY A 1 159 ? -1.079 -4.447 25.949 1.00 69.94 159 GLY A O 1
ATOM 1290 N N . LEU A 1 160 ? -0.564 -2.775 24.541 1.00 68.94 160 LEU A N 1
ATOM 1291 C CA . LEU A 1 160 ? 0.180 -3.586 23.560 1.00 68.94 160 LEU A CA 1
ATOM 1292 C C . LEU A 1 160 ? 1.689 -3.298 23.590 1.00 68.94 160 LEU A C 1
ATOM 1294 O O . LEU A 1 160 ? 2.357 -3.252 22.558 1.00 68.94 160 LEU A O 1
ATOM 1298 N N . GLU A 1 161 ? 2.238 -3.030 24.773 1.00 64.19 161 GLU A N 1
ATOM 1299 C CA . GLU A 1 161 ? 3.539 -2.385 24.924 1.00 64.19 161 GLU A CA 1
ATOM 1300 C C . GLU A 1 161 ? 4.732 -3.171 24.364 1.00 64.19 161 GLU A C 1
ATOM 1302 O O . GLU A 1 161 ? 5.664 -2.523 23.875 1.00 64.19 161 GLU A O 1
ATOM 1307 N N . ASP A 1 162 ? 4.652 -4.502 24.391 1.00 61.75 162 ASP A N 1
ATOM 1308 C CA . ASP A 1 162 ? 5.695 -5.461 23.991 1.00 61.75 162 ASP A CA 1
ATOM 1309 C C . ASP A 1 162 ? 5.332 -6.202 22.693 1.00 61.75 162 ASP A C 1
ATOM 1311 O O . ASP A 1 162 ? 5.633 -7.379 22.506 1.00 61.75 162 ASP A O 1
ATOM 1315 N N . SER A 1 163 ? 4.578 -5.544 21.814 1.00 62.44 163 SER A N 1
ATOM 1316 C CA . SER A 1 163 ? 4.051 -6.158 20.594 1.00 62.44 163 SER A CA 1
ATOM 1317 C C . SER A 1 163 ? 4.634 -5.539 19.325 1.00 62.44 163 SER A C 1
ATOM 1319 O O . SER A 1 163 ? 5.093 -4.395 19.304 1.00 62.44 163 SER A O 1
ATOM 1321 N N . ILE A 1 164 ? 4.618 -6.311 18.239 1.00 61.09 164 ILE A N 1
ATOM 1322 C CA . ILE A 1 164 ? 4.938 -5.816 16.895 1.00 61.09 164 ILE A CA 1
ATOM 1323 C C . ILE A 1 164 ? 3.653 -5.320 16.237 1.00 61.09 164 ILE A C 1
ATOM 1325 O O . ILE A 1 164 ? 2.617 -5.986 16.314 1.00 61.09 164 ILE A O 1
ATOM 1329 N N . LEU A 1 165 ? 3.730 -4.154 15.590 1.00 61.91 165 LEU A N 1
ATOM 1330 C CA . LEU A 1 165 ? 2.644 -3.611 14.791 1.00 61.91 165 LEU A CA 1
ATOM 1331 C C . LEU A 1 165 ? 2.721 -4.198 13.382 1.00 61.91 165 LEU A C 1
ATOM 1333 O O . LEU A 1 165 ? 3.589 -3.819 12.596 1.00 61.91 165 LEU A O 1
ATOM 1337 N N . ASN A 1 166 ? 1.800 -5.098 13.053 1.00 63.69 166 ASN A N 1
ATOM 1338 C CA . ASN A 1 166 ? 1.571 -5.492 11.668 1.00 63.69 166 ASN A CA 1
ATOM 1339 C C . ASN A 1 166 ? 0.398 -4.698 11.121 1.00 63.69 166 ASN A C 1
ATOM 1341 O O . ASN A 1 166 ? -0.747 -4.947 11.506 1.00 63.69 166 ASN A O 1
ATOM 1345 N N . PHE A 1 167 ? 0.708 -3.753 10.240 1.00 69.81 167 PHE A N 1
ATOM 1346 C CA . PHE A 1 167 ? -0.280 -3.031 9.461 1.00 69.81 167 PHE A CA 1
ATOM 1347 C C . PHE A 1 167 ? -0.411 -3.684 8.086 1.00 69.81 167 PHE A C 1
ATOM 1349 O O . PHE A 1 167 ? 0.575 -3.953 7.400 1.00 69.81 167 PHE A O 1
ATOM 1356 N N . GLY A 1 168 ? -1.644 -3.939 7.688 1.00 74.19 168 GLY A N 1
ATOM 1357 C CA . GLY A 1 168 ? -1.968 -4.450 6.372 1.00 74.19 168 GLY A CA 1
ATOM 1358 C C . GLY A 1 168 ? -3.408 -4.134 6.037 1.00 74.19 168 GLY A C 1
ATOM 1359 O O . GLY A 1 168 ? -4.173 -3.636 6.875 1.00 74.19 168 GLY A O 1
ATOM 1360 N N . PHE A 1 169 ? -3.771 -4.441 4.802 1.00 76.62 169 PHE A N 1
ATOM 1361 C CA . PHE A 1 169 ? -5.160 -4.461 4.403 1.00 76.62 169 PHE A CA 1
ATOM 1362 C C . PHE A 1 169 ? -5.491 -5.746 3.670 1.00 76.62 169 PHE A C 1
ATOM 1364 O O . PHE A 1 169 ? -4.665 -6.311 2.951 1.00 76.62 169 PHE A O 1
ATOM 1371 N N . SER A 1 170 ? -6.718 -6.201 3.868 1.00 79.12 170 SER A N 1
ATOM 1372 C CA . SER A 1 170 ? -7.286 -7.300 3.108 1.00 79.12 170 SER A CA 1
ATOM 1373 C C . SER A 1 1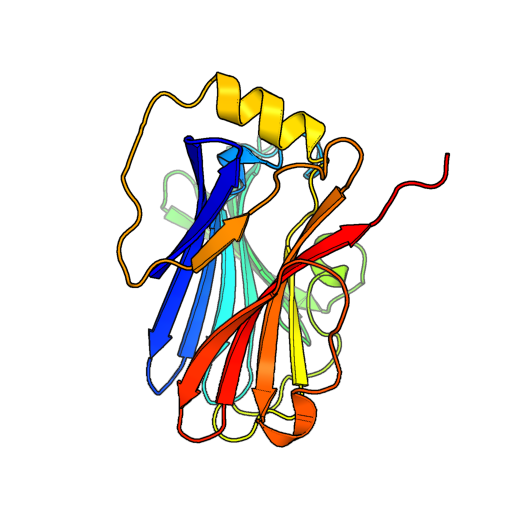70 ? -8.524 -6.842 2.352 1.00 79.12 170 SER A C 1
ATOM 1375 O O . SER A 1 170 ? -9.261 -5.964 2.803 1.00 79.12 170 SER A O 1
ATOM 1377 N N . ILE A 1 171 ? -8.710 -7.419 1.170 1.00 82.00 171 ILE A N 1
ATOM 1378 C CA . ILE A 1 171 ? -9.838 -7.203 0.272 1.00 82.00 171 ILE A CA 1
ATOM 1379 C C . ILE A 1 171 ? -10.511 -8.555 0.095 1.00 82.00 171 ILE A C 1
ATOM 1381 O O . ILE A 1 171 ? -9.871 -9.508 -0.347 1.00 82.00 171 ILE A O 1
ATOM 1385 N N . TYR A 1 172 ? -11.779 -8.661 0.475 1.00 81.25 172 TYR A N 1
ATOM 1386 C CA . TYR A 1 172 ? -12.481 -9.942 0.457 1.00 81.25 172 TYR A CA 1
ATOM 1387 C C . TYR A 1 172 ? -13.986 -9.790 0.279 1.00 81.25 172 TYR A C 1
ATOM 1389 O O . TYR A 1 172 ? -14.582 -8.769 0.636 1.00 81.25 172 TYR A O 1
ATOM 1397 N N . ASN A 1 173 ? -14.611 -10.848 -0.234 1.00 79.75 173 ASN A N 1
ATOM 1398 C CA . ASN A 1 173 ? -16.059 -10.981 -0.251 1.00 79.75 173 ASN A CA 1
ATOM 1399 C C . ASN A 1 173 ? -16.593 -11.334 1.152 1.00 79.75 173 ASN A C 1
ATOM 1401 O O . ASN A 1 173 ? -15.984 -12.109 1.893 1.00 79.75 173 ASN A O 1
ATOM 1405 N N . LYS A 1 174 ? -17.769 -10.810 1.508 1.00 69.19 174 LYS A N 1
ATOM 1406 C CA . LYS A 1 174 ? -18.512 -11.032 2.761 1.00 69.19 174 LYS A CA 1
ATOM 1407 C C . LYS A 1 174 ? -18.519 -12.481 3.250 1.00 69.19 174 LYS A C 1
ATOM 1409 O O . LYS A 1 174 ? -18.478 -12.727 4.453 1.00 69.19 174 LYS A O 1
ATOM 1414 N N . SER A 1 175 ? -18.555 -13.452 2.337 1.00 68.94 175 SER A N 1
ATOM 1415 C CA . SER A 1 175 ? -18.530 -14.883 2.670 1.00 68.94 175 SER A CA 1
ATOM 1416 C C . SER A 1 175 ? -17.279 -15.325 3.450 1.00 68.94 175 SER A C 1
ATOM 1418 O O . SER A 1 175 ? -17.313 -16.363 4.114 1.00 68.94 175 SER A O 1
ATOM 1420 N N . ARG A 1 176 ? -16.194 -14.538 3.431 1.00 65.75 176 ARG A N 1
ATOM 1421 C CA . ARG A 1 176 ? -14.907 -14.814 4.095 1.00 65.75 176 ARG A CA 1
ATOM 1422 C C . ARG A 1 176 ? -14.703 -14.066 5.423 1.00 65.75 176 ARG A C 1
ATOM 1424 O O . ARG A 1 176 ? -13.651 -14.218 6.040 1.00 65.75 176 ARG A O 1
ATOM 1431 N N . GLU A 1 177 ? -15.711 -13.341 5.925 1.00 63.59 177 GLU A N 1
ATOM 1432 C CA . GLU A 1 177 ? -15.635 -12.496 7.139 1.00 63.59 177 GLU A CA 1
ATOM 1433 C C . GLU A 1 177 ? -15.134 -13.230 8.408 1.00 63.59 177 GLU A C 1
ATOM 1435 O O . GLU A 1 177 ? -14.625 -12.611 9.344 1.00 63.59 177 GLU A O 1
ATOM 1440 N N . LYS A 1 178 ? -15.236 -14.564 8.458 1.00 55.25 178 LYS A N 1
ATOM 1441 C CA . LYS A 1 178 ? -14.858 -15.370 9.632 1.00 55.25 178 LYS A CA 1
ATOM 1442 C C . LYS A 1 178 ? -13.362 -15.692 9.762 1.00 55.25 178 LYS A C 1
ATOM 1444 O O . LYS A 1 178 ? -12.982 -16.245 10.790 1.00 55.25 178 LYS A O 1
ATOM 1449 N N . LEU A 1 179 ? -12.519 -15.393 8.770 1.00 54.69 179 LEU A N 1
ATOM 1450 C CA . LEU A 1 179 ? -11.146 -15.929 8.723 1.00 54.69 179 LEU A CA 1
ATOM 1451 C C . LEU A 1 179 ? -10.103 -15.177 9.573 1.00 54.69 179 LEU A C 1
ATOM 1453 O O . LEU A 1 179 ? -9.011 -15.704 9.769 1.00 54.69 179 LEU A O 1
ATOM 1457 N N . TYR A 1 180 ? -10.421 -14.005 10.136 1.00 51.06 180 TYR A N 1
ATOM 1458 C CA . TYR A 1 180 ? -9.441 -13.185 10.864 1.00 51.06 180 TYR A CA 1
ATOM 1459 C C . TYR A 1 180 ? -9.934 -12.789 12.264 1.00 51.06 180 TYR A C 1
ATOM 1461 O O . TYR A 1 180 ? -10.733 -11.869 12.428 1.00 51.06 180 TYR A O 1
ATOM 1469 N N . GLN A 1 181 ? -9.443 -13.492 13.293 1.00 49.56 181 GLN A N 1
ATOM 1470 C CA . GLN A 1 181 ? -9.709 -13.203 14.712 1.00 49.56 181 GLN A CA 1
ATOM 1471 C C . GLN A 1 181 ? -8.415 -13.123 15.541 1.00 49.56 181 GLN A C 1
ATOM 1473 O O . GLN A 1 181 ? -8.247 -13.866 16.500 1.00 49.56 181 GLN A O 1
ATOM 1478 N N . HIS A 1 182 ? -7.484 -12.224 15.206 1.00 46.91 182 HIS A N 1
ATOM 1479 C CA . HIS A 1 182 ? -6.362 -11.895 16.101 1.00 46.91 182 HIS A CA 1
ATOM 1480 C C . HIS A 1 182 ? -5.967 -10.412 15.984 1.00 46.91 182 HIS A C 1
ATOM 1482 O O . HIS A 1 182 ? -5.379 -10.012 14.982 1.00 46.91 182 HIS A O 1
ATOM 1488 N N . GLY A 1 183 ? -6.245 -9.616 17.026 1.00 56.91 183 GLY A N 1
ATOM 1489 C CA . GLY A 1 183 ? -5.895 -8.187 17.117 1.00 56.91 183 GLY A CA 1
ATOM 1490 C C . GLY A 1 183 ? -7.094 -7.232 17.049 1.00 56.91 183 GLY A C 1
ATOM 1491 O O . GLY A 1 183 ? -8.242 -7.672 16.966 1.00 56.91 183 GLY A O 1
ATOM 1492 N N . GLU A 1 184 ? -6.835 -5.919 17.102 1.00 58.84 184 GLU A N 1
ATOM 1493 C CA . GLU A 1 184 ? -7.859 -4.919 16.778 1.00 58.84 184 GLU A CA 1
ATOM 1494 C C . GLU A 1 184 ? -8.045 -4.858 15.258 1.00 58.84 184 GLU A C 1
ATOM 1496 O O . GLU A 1 184 ? -7.116 -4.579 14.498 1.00 58.84 184 GLU A O 1
ATOM 1501 N N . VAL A 1 185 ? -9.276 -5.110 14.822 1.00 59.22 185 VAL A N 1
ATOM 1502 C CA . VAL A 1 185 ? -9.660 -5.143 13.413 1.00 59.22 185 VAL A CA 1
ATOM 1503 C C . VAL A 1 185 ? -10.704 -4.063 13.158 1.00 59.22 185 VAL A C 1
ATOM 1505 O O . VAL A 1 185 ? -11.686 -3.951 13.902 1.00 59.22 185 VAL A O 1
ATOM 1508 N N . LYS A 1 186 ? -10.512 -3.261 12.105 1.00 59.19 186 LYS A N 1
ATOM 1509 C CA . LYS A 1 186 ? -11.498 -2.276 11.652 1.00 59.19 186 LYS A CA 1
ATOM 1510 C C . LYS A 1 186 ? -11.820 -2.490 10.181 1.00 59.19 186 LYS A C 1
ATOM 1512 O O . LYS A 1 186 ? -10.948 -2.480 9.317 1.00 59.19 186 LYS A O 1
ATOM 1517 N N . ARG A 1 187 ? -13.110 -2.670 9.915 1.00 61.91 187 ARG A N 1
ATOM 1518 C CA . ARG A 1 187 ? -13.640 -2.982 8.590 1.00 61.91 187 ARG A CA 1
ATOM 1519 C C . ARG A 1 187 ? -14.277 -1.756 7.969 1.00 61.91 187 ARG A C 1
ATOM 1521 O O . ARG A 1 187 ? -15.000 -1.022 8.641 1.00 61.91 187 ARG A O 1
ATOM 1528 N N . ILE A 1 188 ? -14.047 -1.593 6.676 1.00 58.06 188 ILE A N 1
ATOM 1529 C CA . ILE A 1 188 ? -14.758 -0.663 5.813 1.00 58.06 188 ILE A CA 1
ATOM 1530 C C . ILE A 1 188 ? -15.524 -1.501 4.793 1.00 58.06 188 ILE A C 1
ATOM 1532 O O . ILE A 1 188 ? -14.945 -2.337 4.101 1.00 58.06 188 ILE A O 1
ATOM 1536 N N . LEU A 1 189 ? -16.828 -1.267 4.683 1.00 56.12 189 LEU A N 1
ATOM 1537 C CA . LEU A 1 189 ? -17.604 -1.781 3.560 1.00 56.12 189 LEU A CA 1
ATOM 1538 C C . LEU A 1 189 ? -17.298 -0.923 2.324 1.00 56.12 189 LEU A C 1
ATOM 1540 O O . LEU A 1 189 ? -17.461 0.296 2.378 1.00 56.12 189 LEU A O 1
ATOM 1544 N N . CYS A 1 190 ? -16.856 -1.544 1.230 1.00 59.22 190 CYS A N 1
ATOM 1545 C CA . CYS A 1 190 ? -16.508 -0.840 -0.007 1.00 59.22 190 CYS A CA 1
ATOM 1546 C C . CYS A 1 190 ? -17.647 -0.856 -1.025 1.00 59.22 190 CYS A C 1
ATOM 1548 O O . CYS A 1 190 ? -18.062 0.203 -1.490 1.00 59.22 190 CYS A O 1
ATOM 1550 N N . PHE A 1 191 ? -18.158 -2.045 -1.343 1.00 59.00 191 PHE A N 1
ATOM 1551 C CA . PHE A 1 191 ? -19.256 -2.286 -2.290 1.00 59.00 191 PHE A CA 1
ATOM 1552 C C . PHE A 1 191 ? -20.130 -3.415 -1.756 1.00 59.00 191 PHE A C 1
ATOM 1554 O O . PHE A 1 191 ? -19.682 -4.115 -0.858 1.00 59.00 191 PHE A O 1
ATOM 1561 N N . GLU A 1 192 ? -21.342 -3.587 -2.295 1.00 64.75 192 GLU A N 1
ATOM 1562 C CA . GLU A 1 192 ? -22.397 -4.535 -1.873 1.00 64.75 192 GLU A CA 1
ATOM 1563 C C . GLU A 1 192 ? -21.945 -5.673 -0.934 1.00 64.75 192 GLU A C 1
ATOM 1565 O O . GLU A 1 192 ? -22.451 -5.774 0.185 1.00 64.75 192 GLU A O 1
ATOM 1570 N N . ASN A 1 193 ? -20.964 -6.482 -1.363 1.00 65.31 193 ASN A N 1
ATOM 1571 C CA . ASN A 1 193 ? -20.376 -7.574 -0.582 1.00 65.31 193 ASN A CA 1
ATOM 1572 C C . ASN A 1 193 ? -18.836 -7.550 -0.476 1.00 65.31 193 ASN A C 1
ATOM 1574 O O . ASN A 1 193 ? -18.258 -8.543 -0.047 1.00 65.31 193 ASN A O 1
ATOM 1578 N N . VAL A 1 194 ? -18.162 -6.461 -0.848 1.00 68.69 194 VAL A N 1
ATOM 1579 C CA . VAL A 1 194 ? -16.693 -6.335 -0.819 1.00 68.69 194 VAL A CA 1
ATOM 1580 C C . VAL A 1 194 ? -16.258 -5.475 0.357 1.00 68.69 194 VAL A C 1
ATOM 1582 O O . VAL A 1 194 ? -16.713 -4.338 0.517 1.00 68.69 194 VAL A O 1
ATOM 1585 N N . TYR A 1 195 ? -15.341 -6.006 1.157 1.00 72.62 195 TYR A N 1
ATOM 1586 C CA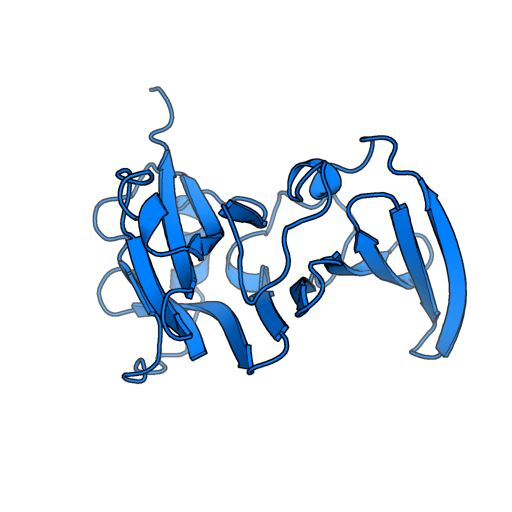 . TYR A 1 195 ? -14.792 -5.344 2.334 1.00 72.62 195 TYR A CA 1
ATOM 1587 C C . TYR A 1 195 ? -13.322 -5.005 2.128 1.00 72.62 195 TYR A C 1
ATOM 1589 O O . TYR A 1 195 ? -12.573 -5.808 1.577 1.00 72.62 195 TYR A O 1
ATOM 1597 N N . VAL A 1 196 ? -12.922 -3.835 2.627 1.00 69.50 196 VAL A N 1
ATOM 1598 C CA . VAL A 1 196 ? -11.525 -3.505 2.920 1.00 69.50 196 VAL A CA 1
ATOM 1599 C C . VAL A 1 196 ? -11.362 -3.514 4.425 1.00 69.50 196 VAL A C 1
ATOM 1601 O O . VAL A 1 196 ? -11.999 -2.743 5.145 1.00 69.50 196 VAL A O 1
ATOM 1604 N N . GLU A 1 197 ? -10.498 -4.380 4.921 1.00 72.12 197 GLU A N 1
ATOM 1605 C CA . GLU A 1 197 ? -10.184 -4.459 6.338 1.00 72.12 197 GLU A CA 1
ATOM 1606 C C . GLU A 1 197 ? -8.784 -3.920 6.570 1.00 72.12 197 GLU A C 1
ATOM 1608 O O . GLU A 1 197 ? -7.817 -4.494 6.085 1.00 72.12 197 GLU A O 1
ATOM 1613 N N . ALA A 1 198 ? -8.680 -2.828 7.326 1.00 69.06 198 ALA A N 1
ATOM 1614 C CA . ALA A 1 198 ? -7.411 -2.406 7.894 1.00 69.06 198 ALA A CA 1
ATOM 1615 C C . ALA A 1 198 ? -7.260 -3.110 9.241 1.00 69.06 198 ALA A C 1
ATOM 1617 O O . ALA A 1 198 ? -8.088 -2.942 10.146 1.00 69.06 198 ALA A O 1
ATOM 1618 N N . PHE A 1 199 ? -6.210 -3.908 9.378 1.00 66.38 199 PHE A N 1
ATOM 1619 C CA . PHE A 1 199 ? -5.989 -4.686 10.587 1.00 66.38 199 PHE A CA 1
ATOM 1620 C C . PHE A 1 199 ? -4.680 -4.311 11.258 1.00 66.38 199 PHE A C 1
ATOM 1622 O O . PHE A 1 199 ? -3.709 -3.891 10.622 1.00 66.38 199 PHE A O 1
ATOM 1629 N N . LEU A 1 200 ? -4.683 -4.492 12.575 1.00 60.91 200 LEU A N 1
ATOM 1630 C CA . LEU A 1 200 ? -3.511 -4.364 13.412 1.00 60.91 200 LEU A CA 1
ATOM 1631 C C . LEU A 1 200 ? -3.283 -5.699 14.103 1.00 60.91 200 LEU A C 1
ATOM 1633 O O . LEU A 1 200 ? -3.952 -6.043 15.081 1.00 60.91 200 LEU A O 1
ATOM 1637 N N . ARG A 1 201 ? -2.355 -6.489 13.560 1.00 61.34 201 ARG A N 1
ATOM 1638 C CA . ARG A 1 201 ? -2.045 -7.794 14.140 1.00 61.34 201 ARG A CA 1
ATOM 1639 C C . ARG A 1 201 ? -0.945 -7.639 15.176 1.00 61.34 201 ARG A C 1
ATOM 1641 O O . ARG A 1 201 ? 0.191 -7.306 14.854 1.00 61.34 201 ARG A O 1
ATOM 1648 N N . VAL A 1 202 ? -1.302 -7.954 16.413 1.00 55.94 202 VAL A N 1
ATOM 1649 C CA . VAL A 1 202 ? -0.372 -8.074 17.529 1.00 55.94 202 VAL A CA 1
ATOM 1650 C C . VAL A 1 202 ? 0.274 -9.445 17.481 1.00 55.94 202 VAL A C 1
ATOM 1652 O O . VAL A 1 202 ? -0.398 -10.465 17.632 1.00 55.94 202 VAL A O 1
ATOM 1655 N N . VAL A 1 203 ? 1.587 -9.467 17.292 1.00 56.06 203 VAL A N 1
ATOM 1656 C CA . VAL A 1 203 ? 2.394 -10.658 17.552 1.00 56.06 203 VAL A CA 1
ATOM 1657 C C . VAL A 1 203 ? 3.115 -10.407 18.867 1.00 56.06 203 VAL A C 1
ATOM 1659 O O . VAL A 1 203 ? 3.919 -9.479 18.956 1.00 56.06 203 VAL A O 1
ATOM 1662 N N . LYS A 1 204 ? 2.792 -11.199 19.898 1.00 50.53 204 LYS A N 1
ATOM 1663 C CA . LYS A 1 204 ? 3.610 -11.241 21.113 1.00 50.53 204 LYS A CA 1
ATOM 1664 C C . LYS A 1 204 ? 4.954 -11.841 20.725 1.00 50.53 204 LYS A C 1
ATOM 1666 O O . LYS A 1 204 ? 4.990 -12.965 20.224 1.00 50.53 204 LYS A O 1
ATOM 1671 N N . THR A 1 205 ? 6.037 -11.103 20.931 1.00 47.62 205 THR A N 1
ATOM 1672 C CA . THR A 1 205 ? 7.377 -11.688 20.863 1.00 47.62 205 THR A CA 1
ATOM 1673 C C . THR A 1 205 ? 7.482 -12.777 21.935 1.00 47.62 205 THR A C 1
ATOM 1675 O O . THR A 1 205 ? 7.083 -12.520 23.074 1.00 47.62 205 THR A O 1
ATOM 1678 N N . PRO A 1 206 ? 7.948 -13.993 21.596 1.00 43.53 206 PRO A N 1
ATOM 1679 C CA . PRO A 1 206 ? 8.281 -14.993 22.603 1.00 43.53 206 PRO A CA 1
ATOM 1680 C C . PRO A 1 206 ? 9.293 -14.387 23.580 1.00 43.53 206 PRO A C 1
ATOM 1682 O O . PRO A 1 206 ? 10.272 -13.783 23.136 1.00 43.53 206 PRO A O 1
ATOM 1685 N N . GLY A 1 207 ? 8.991 -14.478 24.876 1.00 39.09 207 GLY A N 1
ATOM 1686 C CA . GLY A 1 207 ? 9.918 -14.105 25.946 1.00 39.09 207 GLY A CA 1
ATOM 1687 C C . GLY A 1 207 ? 11.024 -15.130 26.131 1.00 39.09 207 GLY A C 1
ATOM 1688 O O . GLY A 1 207 ? 10.840 -16.282 25.673 1.00 39.09 207 GLY A O 1
#

Organism: NCBI:txid946678

Sequence (207 aa):
MKIKVKYKEKYLTLGYVSITKNTIVVWYTPQAIVGSLVAGNMLDLDLHATYPMNGDFHYSYKFMNSDDNLDYDKKIYHDRIVIVKYLNGEFVDKIRSERDGSDFLEHMVPDTMCDPLDNPEFNMFVYPQGAISMVKKNLSMITEESKPKDSDIILKVDGLEDSILNFGFSIYNKSREKLYQHGEVKRILCFENVYVEAFLRVVKTPG

Foldseek 3Di:
DFEWEDDPNFIDTQWDWDFDPFKIKIKGQCPLFPPDDPDDFWDGWIWMWMQGQAQFIWIWIWTAGPVVRWIWIWIDTLFKIWIWIHDPNHTDDIDIDGDPPPDPLNVQADNDRFHGLVAGAKGKGKDDKGFVCSNVVSSVVDDDDDDDDPPYHYFYCYPLNQWIWIWMKMKHFQVCVPPDDAGDKDWDDRDPGIIIITGTHTDRDDD

Solvent-accessible surface area (backbone atoms only — not comparable to full-atom values): 11568 Å² total; per-residue (Å²): 75,45,36,27,42,32,50,84,96,45,60,42,71,49,30,36,44,48,81,54,101,54,35,39,39,38,41,37,45,38,88,55,46,54,88,77,79,74,63,101,53,58,48,72,60,45,39,36,38,40,42,32,41,77,13,77,34,35,41,35,37,34,33,33,38,69,90,79,66,32,40,36,46,38,35,40,39,48,70,33,34,39,38,36,35,23,52,96,85,40,85,72,50,76,49,76,44,68,73,81,75,81,51,77,70,58,77,34,46,54,82,53,79,47,53,31,59,90,66,26,69,72,44,60,41,51,50,88,59,29,51,35,58,47,38,52,57,40,59,73,72,59,84,67,86,67,81,80,55,95,74,38,46,76,44,71,51,73,92,44,72,76,21,37,44,36,46,35,42,36,39,27,28,61,93,54,70,81,79,75,89,67,61,59,73,48,77,40,82,72,49,104,52,30,33,41,32,47,37,40,36,66,45,73,65,85,128